Protein AF-0000000075628520 (afdb_homodimer)

Radius of gyration: 25.99 Å; Cα contacts (8 Å, |Δi|>4): 645; chains: 2; bounding box: 38×71×53 Å

Foldseek 3Di:
DVLQPQKDKDAWDPRALVVLQVLCVVQVHDSPPDPDDQWGMWMAHPVFQKIKTAHDAKDWDADVVVRKIKIFGRMWIFHGHRVDTPPIPRMDIDDDDDDFDFDDWDADVVHPQKIWTAGPVGDIDIDGPVVVDPPD/DVLQPQKDKDAWDVRALVVLQVLCVVQVHDSPPDPDDQWGMWMAHPVFQKIKTAHDAKDWDADVVVRKIKIFGRMWIFHGHRVDTPPIPRMDIDDDDDDFDFDDWDADVVHPQKIWTAGPVGDIDIDGPVVVDPPD

InterPro domains:
  IPR007493 Protein of unknown function DUF538 [PF04398] (21-133)
  IPR007493 Protein of unknown function DUF538 [PTHR31676] (19-135)
  IPR036758 At5g01610-like superfamily [G3DSA:2.30.240.10] (1-136)
  IPR036758 At5g01610-like superfamily [SSF141562] (5-133)

Structure (mmCIF, N/CA/C/O backbone):
data_AF-0000000075628520-model_v1
#
loop_
_entity.id
_entity.type
_entity.pdbx_description
1 polymer 'DUF538 domain-containing protein'
#
loop_
_atom_site.group_PDB
_atom_site.id
_atom_site.type_symbol
_atom_site.label_atom_id
_atom_site.label_alt_id
_atom_site.label_comp_id
_atom_site.label_asym_id
_atom_site.label_entity_id
_atom_site.label_seq_id
_atom_site.pdbx_PDB_ins_code
_atom_site.Cartn_x
_atom_site.Cartn_y
_atom_site.Cartn_z
_atom_site.occupancy
_atom_site.B_iso_or_equiv
_atom_site.auth_seq_id
_atom_site.auth_comp_id
_atom_site.auth_asym_id
_atom_site.auth_atom_id
_atom_site.pdbx_PDB_model_num
ATOM 1 N N . MET A 1 1 ? 18.719 -30.141 -8.414 1 63.47 1 MET A N 1
ATOM 2 C CA . MET A 1 1 ? 17.953 -30.172 -7.176 1 63.47 1 MET A CA 1
ATOM 3 C C . MET A 1 1 ? 17.031 -31.391 -7.137 1 63.47 1 MET A C 1
ATOM 5 O O . MET A 1 1 ? 16.625 -31.891 -8.18 1 63.47 1 MET A O 1
ATOM 9 N N . ALA A 1 2 ? 17.109 -32.281 -6.23 1 77.88 2 ALA A N 1
ATOM 10 C CA . ALA A 1 2 ? 16.422 -33.562 -6.016 1 77.88 2 ALA A CA 1
ATOM 11 C C . ALA A 1 2 ? 14.961 -33.469 -6.434 1 77.88 2 ALA A C 1
ATOM 13 O O . ALA A 1 2 ? 14.414 -34.438 -6.973 1 77.88 2 ALA A O 1
ATOM 14 N N . ASP A 1 3 ? 14.336 -32.219 -6.5 1 90.12 3 ASP A N 1
ATOM 15 C CA . ASP A 1 3 ? 12.906 -32.062 -6.758 1 90.12 3 ASP A CA 1
ATOM 16 C C . ASP A 1 3 ? 12.625 -32.062 -8.258 1 90.12 3 ASP A C 1
ATOM 18 O O . ASP A 1 3 ? 11.484 -32.25 -8.68 1 90.12 3 ASP A O 1
ATOM 22 N N . ARG A 1 4 ? 13.609 -32.094 -9.039 1 95.44 4 ARG A N 1
ATOM 23 C CA . ARG A 1 4 ? 13.398 -31.906 -10.477 1 95.44 4 ARG A CA 1
ATOM 24 C C . ARG A 1 4 ? 13.625 -33.219 -11.219 1 95.44 4 ARG A C 1
ATOM 26 O O . ARG A 1 4 ? 13.508 -33.281 -12.445 1 95.44 4 ARG A O 1
ATOM 33 N N . GLU A 1 5 ? 13.969 -34.25 -10.438 1 93.56 5 GLU A N 1
ATOM 34 C CA . GLU A 1 5 ? 14.203 -35.531 -11.07 1 93.56 5 GLU A CA 1
ATOM 35 C C . GLU A 1 5 ? 12.938 -36.062 -11.75 1 93.56 5 GLU A C 1
ATOM 37 O O . GLU A 1 5 ? 11.859 -36.031 -11.164 1 93.56 5 GLU A O 1
ATOM 42 N N . GLY A 1 6 ? 13.07 -36.5 -13.039 1 96.25 6 GLY A N 1
ATOM 43 C CA . GLY A 1 6 ? 11.938 -37.031 -13.781 1 96.25 6 GLY A CA 1
ATOM 44 C C . GLY A 1 6 ? 11.062 -35.969 -14.398 1 96.25 6 GLY A C 1
ATOM 45 O O . GLY A 1 6 ? 9.961 -36.25 -14.875 1 96.25 6 GLY A O 1
ATOM 46 N N . ALA A 1 7 ? 11.594 -34.812 -14.5 1 97.44 7 ALA A N 1
ATOM 47 C CA . ALA A 1 7 ? 10.805 -33.688 -14.953 1 97.44 7 ALA A CA 1
ATOM 48 C C . ALA A 1 7 ? 10.664 -33.688 -16.469 1 97.44 7 ALA A C 1
ATOM 50 O O . ALA A 1 7 ? 11.547 -34.156 -17.188 1 97.44 7 ALA A O 1
ATOM 51 N N . VAL A 1 8 ? 9.547 -33.219 -16.953 1 98 8 VAL A N 1
ATOM 52 C CA . VAL A 1 8 ? 9.383 -32.719 -18.328 1 98 8 VAL A CA 1
ATOM 53 C C . VAL A 1 8 ? 9.648 -31.234 -18.359 1 98 8 VAL A C 1
ATOM 55 O O . VAL A 1 8 ? 9.133 -30.484 -17.547 1 98 8 VAL A O 1
ATOM 58 N N . VAL A 1 9 ? 10.492 -30.812 -19.312 1 98.12 9 VAL A N 1
ATOM 59 C CA . VAL A 1 9 ? 10.859 -29.406 -19.391 1 98.12 9 VAL A CA 1
ATOM 60 C C . VAL A 1 9 ? 10.555 -28.859 -20.781 1 98.12 9 VAL A C 1
ATOM 62 O O . VAL A 1 9 ? 10.867 -29.516 -21.781 1 98.12 9 VAL A O 1
ATOM 65 N N . LYS A 1 10 ? 9.852 -27.75 -20.797 1 97.88 10 LYS A N 1
ATOM 66 C CA . LYS A 1 10 ? 9.625 -27 -22.031 1 97.88 10 LYS A CA 1
ATOM 67 C C . LYS A 1 10 ? 10.359 -25.656 -22 1 97.88 10 LYS A C 1
ATOM 69 O O . LYS A 1 10 ? 10.258 -24.906 -21.016 1 97.88 10 LYS A O 1
ATOM 74 N N . LYS A 1 11 ? 11.07 -25.422 -23.094 1 97.62 11 LYS A N 1
ATOM 75 C CA . LYS A 1 11 ? 11.883 -24.219 -23.156 1 97.62 11 LYS A CA 1
ATOM 76 C C . LYS A 1 11 ? 11.258 -23.172 -24.078 1 97.62 11 LYS A C 1
ATOM 78 O O . LYS A 1 11 ? 10.672 -23.531 -25.109 1 97.62 11 LYS A O 1
ATOM 83 N N . GLY A 1 12 ? 11.484 -21.938 -23.719 1 96.69 12 GLY A N 1
ATOM 84 C CA . GLY A 1 12 ? 10.969 -20.844 -24.516 1 96.69 12 GLY A CA 1
ATOM 85 C C . GLY A 1 12 ? 9.57 -20.406 -24.125 1 96.69 12 GLY A C 1
ATOM 86 O O . GLY A 1 12 ? 8.82 -21.203 -23.547 1 96.69 12 GLY A O 1
ATOM 87 N N . HIS A 1 13 ? 9.219 -19.219 -24.484 1 95.62 13 HIS A N 1
ATOM 88 C CA . HIS A 1 13 ? 7.98 -18.594 -24.031 1 95.62 13 HIS A CA 1
ATOM 89 C C . HIS A 1 13 ? 6.766 -19.359 -24.562 1 95.62 13 HIS A C 1
ATOM 91 O O . HIS A 1 13 ? 5.871 -19.703 -23.781 1 95.62 13 HIS A O 1
ATOM 97 N N . GLU A 1 14 ? 6.777 -19.656 -25.828 1 95.25 14 GLU A N 1
ATOM 98 C CA . GLU A 1 14 ? 5.602 -20.281 -26.438 1 95.25 14 GLU A CA 1
ATOM 99 C C . GLU A 1 14 ? 5.352 -21.672 -25.859 1 95.25 14 GLU A C 1
ATOM 101 O O . GLU A 1 14 ? 4.254 -21.953 -25.375 1 95.25 14 GLU A O 1
ATOM 106 N N . GLU A 1 15 ? 6.355 -22.516 -25.859 1 96.31 15 GLU A N 1
ATOM 107 C CA . GLU A 1 15 ? 6.207 -23.891 -25.391 1 96.31 15 GLU A CA 1
ATOM 108 C C . GLU A 1 15 ? 6.012 -23.938 -23.875 1 96.31 15 GLU A C 1
ATOM 110 O O . GLU A 1 15 ? 5.258 -24.766 -23.359 1 96.31 15 GLU A O 1
ATOM 115 N N . GLY A 1 16 ? 6.684 -23.047 -23.172 1 95.56 16 GLY A N 1
ATOM 116 C CA . GLY A 1 16 ? 6.512 -22.953 -21.734 1 95.56 16 GLY A CA 1
ATOM 117 C C . GLY A 1 16 ? 5.105 -22.562 -21.328 1 95.56 16 GLY A C 1
ATOM 118 O O . GLY A 1 16 ? 4.512 -23.172 -20.438 1 95.56 16 GLY A O 1
ATOM 119 N N . LEU A 1 17 ? 4.656 -21.562 -21.969 1 93.56 17 LEU A N 1
ATOM 120 C CA . LEU A 1 17 ? 3.312 -21.094 -21.656 1 93.56 17 LEU A CA 1
ATOM 121 C C . LEU A 1 17 ? 2.275 -22.172 -21.953 1 93.56 17 LEU A C 1
ATOM 123 O O . LEU A 1 17 ? 1.35 -22.375 -21.156 1 93.56 17 LEU A O 1
ATOM 127 N N . LYS A 1 18 ? 2.396 -22.844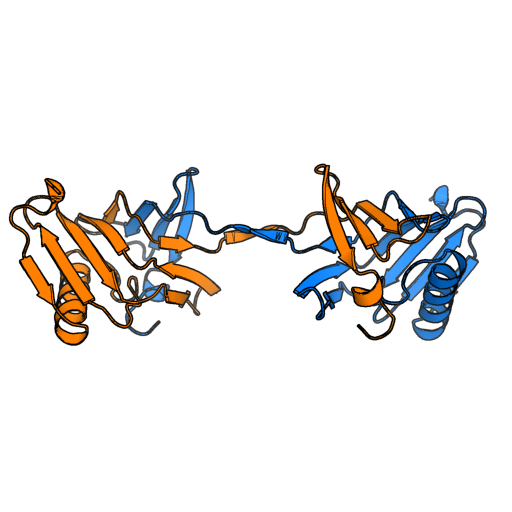 -23.062 1 94.75 18 LYS A N 1
ATOM 128 C CA . LYS A 1 18 ? 1.483 -23.922 -23.406 1 94.75 18 LYS A CA 1
ATOM 129 C C . LYS A 1 18 ? 1.465 -25 -22.328 1 94.75 18 LYS A C 1
ATOM 131 O O . LYS A 1 18 ? 0.397 -25.469 -21.938 1 94.75 18 LYS A O 1
ATOM 136 N N . MET A 1 19 ? 2.598 -25.344 -21.844 1 96.31 19 MET A N 1
ATOM 137 C CA . MET A 1 19 ? 2.67 -26.359 -20.812 1 96.31 19 MET A CA 1
ATOM 138 C C . MET A 1 19 ? 2.025 -25.859 -19.516 1 96.31 19 MET A C 1
ATOM 140 O O . MET A 1 19 ? 1.248 -26.594 -18.891 1 96.31 19 MET A O 1
ATOM 144 N N . ALA A 1 20 ? 2.359 -24.641 -19.141 1 95.06 20 ALA A N 1
ATOM 145 C CA . ALA A 1 20 ? 1.816 -24.094 -17.906 1 95.06 20 ALA A CA 1
ATOM 146 C C . ALA A 1 20 ? 0.291 -24.047 -17.938 1 95.06 20 ALA A C 1
ATOM 148 O O . ALA A 1 20 ? -0.371 -24.469 -16.984 1 95.06 20 ALA A O 1
ATOM 149 N N . VAL A 1 21 ? -0.238 -23.609 -18.984 1 94.19 21 VAL A N 1
ATOM 150 C CA . VAL A 1 21 ? -1.685 -23.5 -19.141 1 94.19 21 VAL A CA 1
ATOM 151 C C . VAL A 1 21 ? -2.322 -24.891 -19.094 1 94.19 21 VAL A C 1
ATOM 153 O O . VAL A 1 21 ? -3.359 -25.078 -18.469 1 94.19 21 VAL A O 1
ATOM 156 N N . SER A 1 22 ? -1.695 -25.812 -19.797 1 95.88 22 SER A N 1
ATOM 157 C CA . SER A 1 22 ? -2.199 -27.172 -19.828 1 95.88 22 SER A CA 1
ATOM 158 C C . SER A 1 22 ? -2.244 -27.781 -18.422 1 95.88 22 SER A C 1
ATOM 160 O O . SER A 1 22 ? -3.186 -28.484 -18.078 1 95.88 22 SER A O 1
ATOM 162 N N . LEU A 1 23 ? -1.26 -27.484 -17.641 1 96.75 23 LEU A N 1
ATOM 163 C CA . LEU A 1 23 ? -1.207 -27.984 -16.281 1 96.75 23 LEU A CA 1
ATOM 164 C C . LEU A 1 23 ? -2.328 -27.375 -15.438 1 96.75 23 LEU A C 1
ATOM 166 O O . LEU A 1 23 ? -3 -28.094 -14.688 1 96.75 23 LEU A O 1
ATOM 170 N N . LEU A 1 24 ? -2.51 -26.094 -15.578 1 96.94 24 LEU A N 1
ATOM 171 C CA . LEU A 1 24 ? -3.592 -25.438 -14.844 1 96.94 24 LEU A CA 1
ATOM 172 C C . LEU A 1 24 ? -4.938 -26.062 -15.195 1 96.94 24 LEU A C 1
ATOM 174 O O . LEU A 1 24 ? -5.746 -26.359 -14.312 1 96.94 24 LEU A O 1
ATOM 178 N N . GLU A 1 25 ? -5.121 -26.297 -16.453 1 96.56 25 GLU A N 1
ATOM 179 C CA . GLU A 1 25 ? -6.355 -26.922 -16.906 1 96.56 25 GLU A CA 1
ATOM 180 C C . GLU A 1 25 ? -6.504 -28.328 -16.344 1 96.56 25 GLU A C 1
ATOM 182 O O . GLU A 1 25 ? -7.562 -28.672 -15.812 1 96.56 25 GLU A O 1
ATOM 187 N N . GLU A 1 26 ? -5.492 -29.062 -16.453 1 97.69 26 GLU A N 1
ATOM 188 C CA . GLU A 1 26 ? -5.508 -30.438 -16 1 97.69 26 GLU A CA 1
ATOM 189 C C . GLU A 1 26 ? -5.848 -30.531 -14.516 1 97.69 26 GLU A C 1
ATOM 191 O O . GLU A 1 26 ? -6.578 -31.438 -14.094 1 97.69 26 GLU A O 1
ATOM 196 N N . PHE A 1 27 ? -5.438 -29.609 -13.773 1 97.94 27 PHE A N 1
ATOM 197 C CA . PHE A 1 27 ? -5.574 -29.719 -12.328 1 97.94 27 PHE A CA 1
ATOM 198 C C . PHE A 1 27 ? -6.707 -28.828 -11.82 1 97.94 27 PHE A C 1
ATOM 200 O O . PHE A 1 27 ? -6.871 -28.641 -10.617 1 97.94 27 PHE A O 1
ATOM 207 N N . GLY A 1 28 ? -7.453 -28.297 -12.734 1 97.31 28 GLY A N 1
ATOM 208 C CA . GLY A 1 28 ? -8.672 -27.578 -12.383 1 97.31 28 GLY A CA 1
ATOM 209 C C . GLY A 1 28 ? -8.414 -26.219 -11.773 1 97.31 28 GLY A C 1
ATOM 210 O O . GLY A 1 28 ? -9.141 -25.781 -10.875 1 97.31 28 GLY A O 1
ATOM 211 N N . LEU A 1 29 ? -7.367 -25.531 -12.156 1 97.56 29 LEU A N 1
ATOM 212 C CA . LEU A 1 29 ? -7.016 -24.203 -11.695 1 97.56 29 LEU A CA 1
ATOM 213 C C . LEU A 1 29 ? -7.309 -23.156 -12.766 1 97.56 29 LEU A C 1
ATOM 215 O O . LEU A 1 29 ? -7.277 -23.453 -13.961 1 97.56 29 LEU A O 1
ATOM 219 N N . PRO A 1 30 ? -7.617 -21.938 -12.344 1 96.75 30 PRO A N 1
ATOM 220 C CA . PRO A 1 30 ? -7.891 -20.906 -13.352 1 96.75 30 PRO A CA 1
ATOM 221 C C . PRO A 1 30 ? -6.688 -20.625 -14.242 1 96.75 30 PRO A C 1
ATOM 223 O O . PRO A 1 30 ? -5.551 -20.578 -13.758 1 96.75 30 PRO A O 1
ATOM 226 N N . LEU A 1 31 ? -6.922 -20.312 -15.422 1 94.38 31 LEU A N 1
ATOM 227 C CA . LEU A 1 31 ? -5.871 -20.219 -16.422 1 94.38 31 LEU A CA 1
ATOM 228 C C . LEU A 1 31 ? -5.137 -18.891 -16.328 1 94.38 31 LEU A C 1
ATOM 230 O O . LEU A 1 31 ? -4.047 -18.734 -16.891 1 94.38 31 LEU A O 1
ATOM 234 N N . GLY A 1 32 ? -5.684 -17.938 -15.633 1 93.38 32 GLY A N 1
ATOM 235 C CA . GLY A 1 32 ? -5.082 -16.609 -15.523 1 93.38 32 GLY A CA 1
ATOM 236 C C . GLY A 1 32 ? -4.152 -16.484 -14.336 1 93.38 32 GLY A C 1
ATOM 237 O O . GLY A 1 32 ? -3.549 -15.43 -14.125 1 93.38 32 GLY A O 1
ATOM 238 N N . LEU A 1 33 ? -3.975 -17.5 -13.531 1 93.5 33 LEU A N 1
ATOM 239 C CA . LEU A 1 33 ? -3.215 -17.453 -12.289 1 93.5 33 LEU A CA 1
ATOM 240 C C . LEU A 1 33 ? -1.752 -17.109 -12.562 1 93.5 33 LEU A C 1
ATOM 242 O O . LEU A 1 33 ? -1.064 -16.562 -11.695 1 93.5 33 LEU A O 1
ATOM 246 N N . LEU A 1 34 ? -1.229 -17.438 -13.695 1 81.75 34 LEU A N 1
ATOM 247 C CA . LEU A 1 34 ? 0.188 -17.25 -14 1 81.75 34 LEU A CA 1
ATOM 248 C C . LEU A 1 34 ? 0.38 -16.359 -15.219 1 81.75 34 LEU A C 1
ATOM 250 O O . LEU A 1 34 ? 0.537 -16.844 -16.328 1 81.75 34 LEU A O 1
ATOM 254 N N . PRO A 1 35 ? 0.248 -14.977 -14.883 1 71 35 PRO A N 1
ATOM 255 C CA . PRO A 1 35 ? 0.559 -14.086 -16 1 71 35 PRO A CA 1
ATOM 256 C C . PRO A 1 35 ? 2.033 -14.125 -16.391 1 71 35 PRO A C 1
ATOM 258 O O . PRO A 1 35 ? 2.838 -13.344 -15.867 1 71 35 PRO A O 1
ATOM 261 N N . LEU A 1 36 ? 2.479 -14.977 -17.25 1 74.75 36 LEU A N 1
ATOM 262 C CA . LEU A 1 36 ? 3.877 -15.266 -17.547 1 74.75 36 LEU A CA 1
ATOM 263 C C . LEU A 1 36 ? 4.359 -14.445 -18.734 1 74.75 36 LEU A C 1
ATOM 265 O O . LEU A 1 36 ? 3.582 -14.156 -19.656 1 74.75 36 LEU A O 1
ATOM 269 N N . ALA A 1 37 ? 5.367 -13.797 -18.547 1 84.25 37 ALA A N 1
ATOM 270 C CA . ALA A 1 37 ? 6.008 -13.094 -19.656 1 84.25 37 ALA A CA 1
ATOM 271 C C . ALA A 1 37 ? 7.465 -13.516 -19.797 1 84.25 37 ALA A C 1
ATOM 273 O O . ALA A 1 37 ? 8.164 -13.727 -18.812 1 84.25 37 ALA A O 1
ATOM 274 N N . ASP A 1 38 ? 7.84 -13.609 -21.062 1 93.06 38 ASP A N 1
ATOM 275 C CA . ASP A 1 38 ? 9.234 -13.883 -21.391 1 93.06 38 ASP A CA 1
ATOM 276 C C . ASP A 1 38 ? 9.75 -15.102 -20.625 1 93.06 38 ASP A C 1
ATOM 278 O O . ASP A 1 38 ? 10.789 -15.039 -19.969 1 93.06 38 ASP A O 1
ATOM 282 N N . VAL A 1 39 ? 9.102 -16.172 -20.766 1 95.25 39 VAL A N 1
ATOM 283 C CA . VAL A 1 39 ? 9.406 -17.422 -20.078 1 95.25 39 VAL A CA 1
ATOM 284 C C . VAL A 1 39 ? 10.648 -18.062 -20.688 1 95.25 39 VAL A C 1
ATOM 286 O O . VAL A 1 39 ? 10.766 -18.156 -21.922 1 95.25 39 VAL A O 1
ATOM 289 N N . ILE A 1 40 ? 11.523 -18.469 -19.844 1 97.38 40 ILE A N 1
ATOM 290 C CA . ILE A 1 40 ? 12.727 -19.203 -20.266 1 97.38 40 ILE A CA 1
ATOM 291 C C . ILE A 1 40 ? 12.43 -20.688 -20.312 1 97.38 40 ILE A C 1
ATOM 293 O O . ILE A 1 40 ? 12.773 -21.359 -21.281 1 97.38 40 ILE A O 1
ATOM 297 N N . GLU A 1 41 ? 11.773 -21.125 -19.281 1 97.38 41 GLU A N 1
ATOM 298 C CA . GLU A 1 41 ? 11.406 -22.531 -19.266 1 97.38 41 GLU A CA 1
ATOM 299 C C . GLU A 1 41 ? 10.328 -22.812 -18.219 1 97.38 41 GLU A C 1
ATOM 301 O O . GLU A 1 41 ? 10.156 -22.031 -17.281 1 97.38 41 GLU A O 1
ATOM 306 N N . VAL A 1 42 ? 9.633 -23.891 -18.406 1 97.44 42 VAL A N 1
ATOM 307 C CA . VAL A 1 42 ? 8.695 -24.469 -17.453 1 97.44 42 VAL A CA 1
ATOM 308 C C . VAL A 1 42 ? 9.016 -25.953 -17.25 1 97.44 42 VAL A C 1
ATOM 310 O O . VAL A 1 42 ? 9.266 -26.672 -18.219 1 97.44 42 VAL A O 1
ATOM 313 N N . GLY A 1 43 ? 9.062 -26.375 -16.016 1 98.25 43 GLY A N 1
ATOM 314 C CA . GLY A 1 43 ? 9.289 -27.781 -15.695 1 98.25 43 GLY A CA 1
ATOM 315 C C . GLY A 1 43 ? 8.219 -28.359 -14.789 1 98.25 43 GLY A C 1
ATOM 316 O O . GLY A 1 43 ? 7.562 -27.625 -14.047 1 98.25 43 GLY A O 1
ATOM 317 N N . PHE A 1 44 ? 8.062 -29.672 -14.906 1 98.31 44 PHE A N 1
ATOM 318 C CA . PHE A 1 44 ? 7.027 -30.359 -14.141 1 98.31 44 PHE A CA 1
ATOM 319 C C . PHE A 1 44 ? 7.438 -31.797 -13.844 1 98.31 44 PHE A C 1
ATOM 321 O O . PHE A 1 44 ? 7.922 -32.5 -14.734 1 98.31 44 PHE A O 1
ATOM 328 N N . VAL A 1 45 ? 7.281 -32.125 -12.641 1 98.5 45 VAL A N 1
ATOM 329 C CA . VAL A 1 45 ? 7.488 -33.5 -12.211 1 98.5 45 VAL A CA 1
ATOM 330 C C . VAL A 1 45 ? 6.145 -34.125 -11.867 1 98.5 45 VAL A C 1
ATOM 332 O O . VAL A 1 45 ? 5.582 -33.875 -10.797 1 98.5 45 VAL A O 1
ATOM 335 N N . ARG A 1 46 ? 5.707 -34.969 -12.75 1 97.06 46 ARG A N 1
ATOM 336 C CA . ARG A 1 46 ? 4.371 -35.562 -12.609 1 97.06 46 ARG A CA 1
ATOM 337 C C . ARG A 1 46 ? 4.25 -36.344 -11.312 1 97.06 46 ARG A C 1
ATOM 339 O O . ARG A 1 46 ? 3.215 -36.312 -10.648 1 97.06 46 ARG A O 1
ATOM 346 N N . ALA A 1 47 ? 5.297 -37.031 -10.945 1 96.75 47 ALA A N 1
ATOM 347 C CA . ALA A 1 47 ? 5.277 -37.906 -9.797 1 96.75 47 ALA A CA 1
ATOM 348 C C . ALA A 1 47 ? 5.004 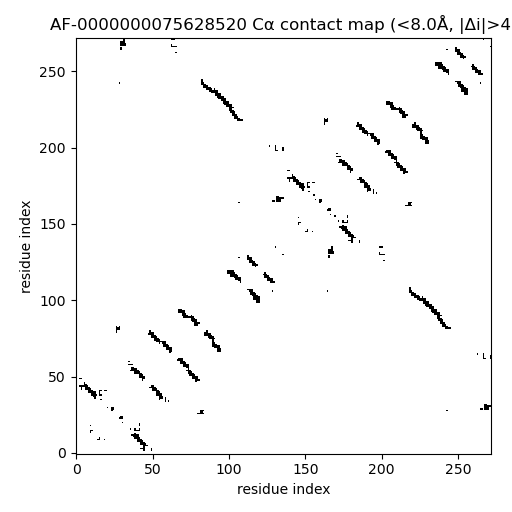-37.156 -8.508 1 96.75 47 ALA A C 1
ATOM 350 O O . ALA A 1 47 ? 4.332 -37.656 -7.605 1 96.75 47 ALA A O 1
ATOM 351 N N . THR A 1 48 ? 5.473 -35.938 -8.383 1 97.31 48 THR A N 1
ATOM 352 C CA . THR A 1 48 ? 5.379 -35.188 -7.129 1 97.31 48 THR A CA 1
ATOM 353 C C . THR A 1 48 ? 4.445 -34 -7.277 1 97.31 48 THR A C 1
ATOM 355 O O . THR A 1 48 ? 3.986 -33.438 -6.281 1 97.31 48 THR A O 1
ATOM 358 N N . GLY A 1 49 ? 4.207 -33.656 -8.516 1 97.94 49 GLY A N 1
ATOM 359 C CA . GLY A 1 49 ? 3.447 -32.438 -8.766 1 97.94 49 GLY A CA 1
ATOM 360 C C . GLY A 1 49 ? 4.305 -31.172 -8.734 1 97.94 49 GLY A C 1
ATOM 361 O O . GLY A 1 49 ? 3.793 -30.062 -8.875 1 97.94 49 GLY A O 1
ATOM 362 N N . TYR A 1 50 ? 5.668 -31.344 -8.547 1 98.38 50 TYR A N 1
ATOM 363 C CA . TYR A 1 50 ? 6.566 -30.188 -8.484 1 98.38 50 TYR A CA 1
ATOM 364 C C . TYR A 1 50 ? 6.625 -29.469 -9.82 1 98.38 50 TYR A C 1
ATOM 366 O O . TYR A 1 50 ? 6.762 -30.109 -10.867 1 98.38 50 TYR A O 1
ATOM 374 N N . MET A 1 51 ? 6.438 -28.203 -9.773 1 97.88 51 MET A N 1
ATOM 375 C CA . MET A 1 51 ? 6.484 -27.359 -10.969 1 97.88 51 MET A CA 1
ATOM 376 C C . MET A 1 51 ? 7.371 -26.141 -10.742 1 97.88 51 MET A C 1
ATOM 378 O O . MET A 1 51 ? 7.449 -25.625 -9.625 1 97.88 51 MET A O 1
ATOM 382 N N . TRP A 1 52 ? 8.07 -25.688 -11.781 1 97.44 52 TRP A N 1
ATOM 383 C CA . TRP A 1 52 ? 8.766 -24.406 -11.703 1 97.44 52 TRP A CA 1
ATOM 384 C C . TRP A 1 52 ? 8.633 -23.625 -13.016 1 97.44 52 TRP A C 1
ATOM 386 O O . TRP A 1 52 ? 8.383 -24.219 -14.07 1 97.44 52 TRP A O 1
ATOM 396 N N . ILE A 1 53 ? 8.68 -22.344 -12.938 1 97.19 53 ILE A N 1
ATOM 397 C CA . ILE A 1 53 ? 8.703 -21.406 -14.055 1 97.19 53 ILE A CA 1
ATOM 398 C C . ILE A 1 53 ? 9.891 -20.469 -13.906 1 97.19 53 ILE A C 1
ATOM 400 O O . ILE A 1 53 ? 10.086 -19.859 -12.852 1 97.19 53 ILE A O 1
ATOM 404 N N . ASN A 1 54 ? 10.727 -20.422 -14.906 1 97.19 54 ASN A N 1
ATOM 405 C CA . ASN A 1 54 ? 11.789 -19.438 -14.992 1 97.19 54 ASN A CA 1
ATOM 406 C C . ASN A 1 54 ? 11.477 -18.375 -16.047 1 97.19 54 ASN A C 1
ATOM 408 O O . ASN A 1 54 ? 11.117 -18.703 -17.172 1 97.19 54 ASN A O 1
ATOM 412 N N . GLN A 1 55 ? 11.539 -17.125 -15.672 1 96.88 55 GLN A N 1
ATOM 413 C CA . GLN A 1 55 ? 11.305 -16.031 -16.594 1 96.88 55 GLN A CA 1
ATOM 414 C C . GLN A 1 55 ? 12.414 -14.984 -16.5 1 96.88 55 GLN A C 1
ATOM 416 O O . GLN A 1 55 ? 13.18 -14.969 -15.531 1 96.88 55 GLN A O 1
ATOM 421 N N . ARG A 1 56 ? 12.516 -14.219 -17.484 1 95.69 56 ARG A N 1
ATOM 422 C CA . ARG A 1 56 ? 13.664 -13.328 -17.625 1 95.69 56 ARG A CA 1
ATOM 423 C C . ARG A 1 56 ? 13.609 -12.203 -16.594 1 95.69 56 ARG A C 1
ATOM 425 O O . ARG A 1 56 ? 14.648 -11.75 -16.109 1 95.69 56 ARG A O 1
ATOM 432 N N . LYS A 1 57 ? 12.43 -11.742 -16.281 1 94.62 57 LYS A N 1
ATOM 433 C CA . LYS A 1 57 ? 12.273 -10.633 -15.352 1 94.62 57 LYS A CA 1
ATOM 434 C C . LYS A 1 57 ? 11.062 -10.852 -14.438 1 94.62 57 LYS A C 1
ATOM 436 O O . LYS A 1 57 ? 10.172 -11.633 -14.758 1 94.62 57 LYS A O 1
ATOM 441 N N . LYS A 1 58 ? 11.211 -10.18 -13.32 1 94.44 58 LYS A N 1
ATOM 442 C CA . LYS A 1 58 ? 10.039 -10.117 -12.461 1 94.44 58 LYS A CA 1
ATOM 443 C C . LYS A 1 58 ? 8.859 -9.469 -13.18 1 94.44 58 LYS A C 1
ATOM 445 O O . LYS A 1 58 ? 9.047 -8.508 -13.938 1 94.44 58 LYS A O 1
ATOM 450 N N . VAL A 1 59 ? 7.648 -10.031 -12.906 1 93.75 59 VAL A N 1
ATOM 451 C CA . VAL A 1 59 ? 6.438 -9.531 -13.547 1 93.75 59 VAL A CA 1
ATOM 452 C C . VAL A 1 59 ? 5.434 -9.086 -12.484 1 93.75 59 VAL A C 1
ATOM 454 O O . VAL A 1 59 ? 5.227 -9.781 -11.492 1 93.75 59 VAL A O 1
ATOM 457 N N . GLU A 1 60 ? 4.93 -7.926 -12.609 1 92.12 60 GLU A N 1
ATOM 458 C CA . GLU A 1 60 ? 3.789 -7.496 -11.805 1 92.12 60 GLU A CA 1
ATOM 459 C C . GLU A 1 60 ? 2.498 -7.531 -12.617 1 92.12 60 GLU A C 1
ATOM 461 O O . GLU A 1 60 ? 2.508 -7.266 -13.82 1 92.12 60 GLU A O 1
ATOM 466 N N . HIS A 1 61 ? 1.472 -7.941 -11.984 1 93.31 61 HIS A N 1
ATOM 467 C CA . HIS A 1 61 ? 0.17 -8.055 -12.633 1 93.31 61 HIS A CA 1
ATOM 468 C C . HIS A 1 61 ? -0.945 -7.559 -11.719 1 93.31 61 HIS A C 1
ATOM 470 O O . HIS A 1 61 ? -0.882 -7.738 -10.5 1 93.31 61 HIS A O 1
ATOM 476 N N . GLN A 1 62 ? -1.935 -6.918 -12.359 1 91.94 62 GLN A N 1
ATOM 477 C CA . GLN A 1 62 ? -3.133 -6.5 -11.641 1 91.94 62 GLN A CA 1
ATOM 478 C C . GLN A 1 62 ? -4.359 -7.273 -12.117 1 91.94 62 GLN A C 1
ATOM 480 O O . GLN A 1 62 ? -4.699 -7.238 -13.297 1 91.94 62 GLN A O 1
ATOM 485 N N . PHE A 1 63 ? -4.965 -7.98 -11.188 1 93.44 63 PHE A N 1
ATOM 486 C CA . PHE A 1 63 ? -6.277 -8.555 -11.469 1 93.44 63 PHE A CA 1
ATOM 487 C C . PHE A 1 63 ? -7.371 -7.504 -11.328 1 93.44 63 PHE A C 1
ATOM 489 O O . PHE A 1 63 ? -7.734 -7.129 -10.211 1 93.44 63 PHE A O 1
ATOM 496 N N . LYS A 1 64 ? -7.859 -7.113 -12.422 1 89.69 64 LYS A N 1
ATOM 497 C CA . LYS A 1 64 ? -8.68 -5.906 -12.492 1 89.69 64 LYS A CA 1
ATOM 498 C C . LYS A 1 64 ? -10.008 -6.102 -11.766 1 89.69 64 LYS A C 1
ATOM 500 O O . LYS A 1 64 ? -10.484 -5.191 -11.086 1 89.69 64 LYS A O 1
ATOM 505 N N . LEU A 1 65 ? -10.5 -7.305 -11.945 1 90.06 65 LEU A N 1
ATOM 506 C CA . LEU A 1 65 ? -11.828 -7.531 -11.391 1 90.06 65 LEU A CA 1
ATOM 507 C C . LEU A 1 65 ? -11.812 -7.379 -9.867 1 90.06 65 LEU A C 1
ATOM 509 O O . LEU A 1 65 ? -12.805 -6.949 -9.273 1 90.06 65 LEU A O 1
ATOM 513 N N . VAL A 1 66 ? -10.719 -7.715 -9.258 1 92.44 66 VAL A N 1
ATOM 514 C CA . VAL A 1 66 ? -10.664 -7.688 -7.797 1 92.44 66 VAL A CA 1
ATOM 515 C C . VAL A 1 66 ? -9.648 -6.645 -7.336 1 92.44 66 VAL A C 1
ATOM 517 O O . VAL A 1 66 ? -9.398 -6.504 -6.137 1 92.44 66 VAL A O 1
ATOM 520 N N . SER A 1 67 ? -9.055 -5.906 -8.18 1 88.19 67 SER A N 1
ATOM 521 C CA . SER A 1 67 ? -8.078 -4.859 -7.895 1 88.19 67 SER A CA 1
ATOM 522 C C . SER A 1 67 ? -6.945 -5.383 -7.023 1 88.19 67 SER A C 1
ATOM 524 O O . SER A 1 67 ? -6.57 -4.75 -6.035 1 88.19 67 SER A O 1
ATOM 526 N N . LYS A 1 68 ? -6.43 -6.516 -7.348 1 89.25 68 LYS A N 1
ATOM 527 C CA . LYS A 1 68 ? -5.316 -7.102 -6.609 1 89.25 68 LYS A CA 1
ATOM 528 C C . LYS A 1 68 ? -4.039 -7.102 -7.445 1 89.25 68 LYS A C 1
ATOM 530 O O . LYS A 1 68 ? -4.047 -7.527 -8.602 1 89.25 68 LYS A O 1
ATOM 535 N N . GLN A 1 69 ? -3.021 -6.551 -6.84 1 91.44 69 GLN A N 1
ATOM 536 C CA . GLN A 1 69 ? -1.711 -6.562 -7.48 1 91.44 69 GLN A CA 1
ATOM 537 C C . GLN A 1 69 ? -0.87 -7.738 -6.992 1 91.44 69 GLN A C 1
ATOM 539 O O . GLN A 1 69 ? -0.817 -8.016 -5.793 1 91.44 69 GLN A O 1
ATOM 544 N N . VAL A 1 70 ? -0.284 -8.406 -7.965 1 92.88 70 VAL A N 1
ATOM 545 C CA . VAL A 1 70 ? 0.545 -9.562 -7.66 1 92.88 70 VAL A CA 1
ATOM 546 C C . VAL A 1 70 ? 1.889 -9.445 -8.375 1 92.88 70 VAL A C 1
ATOM 548 O O . VAL A 1 70 ? 1.972 -8.867 -9.461 1 92.88 70 VAL A O 1
ATOM 551 N N . SER A 1 71 ? 2.908 -9.945 -7.703 1 93.94 71 SER A N 1
ATOM 552 C CA . SER A 1 71 ? 4.215 -10.016 -8.344 1 93.94 71 SER A CA 1
ATOM 553 C C . SER A 1 71 ? 4.699 -11.461 -8.453 1 93.94 71 SER A C 1
ATOM 555 O O . SER A 1 71 ? 4.473 -12.266 -7.551 1 93.94 71 SER A O 1
ATOM 557 N N . TYR A 1 72 ? 5.328 -11.734 -9.555 1 96.06 72 TYR A N 1
ATOM 558 C CA . TYR A 1 72 ? 5.961 -13.016 -9.828 1 96.06 72 TYR A CA 1
ATOM 559 C C . TYR A 1 72 ? 7.469 -12.859 -9.992 1 96.06 72 TYR A C 1
ATOM 561 O O . TYR A 1 72 ? 7.934 -12.078 -10.82 1 96.06 72 TYR A O 1
ATOM 569 N N . ASP A 1 73 ? 8.211 -13.617 -9.281 1 96.56 73 ASP A N 1
ATOM 570 C CA . ASP A 1 73 ? 9.664 -13.562 -9.32 1 96.56 73 ASP A CA 1
ATOM 571 C C . ASP A 1 73 ? 10.211 -14.242 -10.57 1 96.56 73 ASP A C 1
ATOM 573 O O . ASP A 1 73 ? 9.453 -14.852 -11.336 1 96.56 73 ASP A O 1
ATOM 577 N N . VAL A 1 74 ? 11.484 -14.133 -10.836 1 96.69 74 VAL A N 1
ATOM 578 C CA . VAL A 1 74 ? 12.148 -14.758 -11.969 1 96.69 74 VAL A CA 1
ATOM 579 C C . VAL A 1 74 ? 12.023 -16.281 -11.875 1 96.69 74 VAL A C 1
ATOM 581 O O . VAL A 1 74 ? 12.039 -16.969 -12.898 1 96.69 74 VAL A O 1
ATOM 584 N N . GLU A 1 75 ? 11.953 -16.766 -10.68 1 97 75 GLU A N 1
ATOM 585 C CA . GLU A 1 75 ? 11.648 -18.172 -10.484 1 97 75 GLU A CA 1
ATOM 586 C C . GLU A 1 75 ? 10.398 -18.359 -9.617 1 97 75 GLU A C 1
ATOM 588 O O . GLU A 1 75 ? 10.305 -17.766 -8.539 1 97 75 GLU A O 1
ATOM 593 N N . VAL A 1 76 ? 9.477 -19.109 -10.109 1 97.06 76 VAL A N 1
ATOM 594 C CA . VAL A 1 76 ? 8.273 -19.5 -9.383 1 97.06 76 VAL A CA 1
ATOM 595 C C . VAL A 1 76 ? 8.234 -21.016 -9.25 1 97.06 76 VAL A C 1
ATOM 597 O O . VAL A 1 76 ? 8.422 -21.75 -10.227 1 97.06 76 VAL A O 1
ATOM 600 N N . THR A 1 77 ? 8.031 -21.531 -8.055 1 97.62 77 THR A N 1
ATOM 601 C CA . THR A 1 77 ? 7.945 -22.969 -7.844 1 97.62 77 THR A CA 1
ATOM 602 C C . THR A 1 77 ? 6.719 -23.312 -7.008 1 97.62 77 THR A C 1
ATOM 604 O O . THR A 1 77 ? 6.152 -22.453 -6.332 1 97.62 77 THR A O 1
ATOM 607 N N . GLY A 1 78 ? 6.324 -24.5 -7.07 1 97.56 78 GLY A N 1
ATOM 608 C CA . GLY A 1 78 ? 5.234 -25.016 -6.258 1 97.56 78 GLY A CA 1
ATOM 609 C C . GLY A 1 78 ? 4.906 -26.469 -6.566 1 97.56 78 GLY A C 1
ATOM 610 O O . GLY A 1 78 ? 5.539 -27.078 -7.426 1 97.56 78 GLY A O 1
ATOM 611 N N . TYR A 1 79 ? 4.016 -27.016 -5.758 1 98.44 79 TYR A N 1
ATOM 612 C CA . TYR A 1 79 ? 3.473 -28.359 -5.984 1 98.44 79 TYR A CA 1
ATOM 613 C C . TYR A 1 79 ? 2.01 -28.281 -6.406 1 98.44 79 TYR A C 1
ATOM 615 O O . TYR A 1 79 ? 1.163 -27.797 -5.648 1 98.44 79 TYR A O 1
ATOM 623 N N . VAL A 1 80 ? 1.758 -28.766 -7.605 1 97.75 80 VAL A N 1
ATOM 624 C CA . VAL A 1 80 ? 0.406 -28.688 -8.148 1 97.75 80 VAL A CA 1
ATOM 625 C C . VAL A 1 80 ? -0.338 -29.984 -7.875 1 97.75 80 VAL A C 1
ATOM 627 O O . VAL A 1 80 ? 0.203 -31.078 -8.086 1 97.75 80 VAL A O 1
ATOM 630 N N . GLN A 1 81 ? -1.474 -29.859 -7.34 1 97.56 81 GLN A N 1
ATOM 631 C CA . GLN A 1 81 ? -2.443 -30.938 -7.129 1 97.56 81 GLN A CA 1
ATOM 632 C C . GLN A 1 81 ? -3.826 -30.531 -7.629 1 97.56 81 GLN A C 1
ATOM 634 O O . GLN A 1 81 ? -4.023 -29.406 -8.086 1 97.56 81 GLN A O 1
ATOM 639 N N . ALA A 1 82 ? -4.691 -31.5 -7.605 1 97.94 82 ALA A N 1
ATOM 640 C CA . ALA A 1 82 ? -6.055 -31.203 -8.031 1 97.94 82 ALA A CA 1
ATOM 641 C C . ALA A 1 82 ? -6.629 -30.031 -7.246 1 97.94 82 ALA A C 1
ATOM 643 O O . ALA A 1 82 ? -6.754 -30.094 -6.023 1 97.94 82 ALA A O 1
ATOM 644 N N . LYS A 1 83 ? -6.891 -28.969 -7.922 1 98.25 83 LYS A N 1
ATOM 645 C CA . LYS A 1 83 ? -7.566 -27.781 -7.41 1 98.25 83 LYS A CA 1
ATOM 646 C C . LYS A 1 83 ? -6.695 -27.047 -6.395 1 98.25 83 LYS A C 1
ATOM 648 O O . LYS A 1 83 ? -7.207 -26.328 -5.535 1 98.25 83 LYS A O 1
ATOM 653 N N . ARG A 1 84 ? -5.344 -27.219 -6.508 1 98.12 84 ARG A N 1
ATOM 654 C CA . ARG A 1 84 ? -4.523 -26.625 -5.449 1 98.12 84 ARG A CA 1
ATOM 655 C C . ARG A 1 84 ? -3.072 -26.484 -5.898 1 98.12 84 ARG A C 1
ATOM 657 O O . ARG A 1 84 ? -2.559 -27.344 -6.633 1 98.12 84 ARG A O 1
ATOM 664 N N . ILE A 1 85 ? -2.451 -25.391 -5.508 1 97.94 85 ILE A N 1
ATOM 665 C CA . ILE A 1 85 ? -0.998 -25.25 -5.527 1 97.94 85 ILE A CA 1
ATOM 666 C C . ILE A 1 85 ? -0.482 -25.016 -4.109 1 97.94 85 ILE A C 1
ATOM 668 O O . ILE A 1 85 ? -0.938 -24.109 -3.422 1 97.94 85 ILE A O 1
ATOM 672 N N . LYS A 1 86 ? 0.346 -25.844 -3.617 1 97.5 86 LYS A N 1
ATOM 673 C CA . LYS A 1 86 ? 0.897 -25.672 -2.277 1 97.5 86 LYS A CA 1
ATOM 674 C C . LYS A 1 86 ? 2.395 -25.375 -2.332 1 97.5 86 LYS A C 1
ATOM 676 O O . LYS A 1 86 ? 3.031 -25.578 -3.369 1 97.5 86 LYS A O 1
ATOM 681 N N . LYS A 1 87 ? 2.961 -24.906 -1.23 1 97.12 87 LYS A N 1
ATOM 682 C CA . LYS A 1 87 ? 4.367 -24.547 -1.087 1 97.12 87 LYS A CA 1
ATOM 683 C C . LYS A 1 87 ? 4.828 -23.641 -2.23 1 97.12 87 LYS A C 1
ATOM 685 O O . LYS A 1 87 ? 5.898 -23.859 -2.803 1 97.12 87 LYS A O 1
ATOM 690 N N . LEU A 1 88 ? 3.916 -22.766 -2.621 1 97.38 88 LEU A N 1
ATOM 691 C CA . LEU A 1 88 ? 4.191 -21.812 -3.693 1 97.38 88 LEU A CA 1
ATOM 692 C C . LEU A 1 88 ? 5.25 -20.812 -3.264 1 97.38 88 LEU A C 1
ATOM 694 O O . LEU A 1 88 ? 5.199 -20.281 -2.148 1 97.38 88 LEU A O 1
ATOM 698 N N . LYS A 1 89 ? 6.207 -20.609 -4.094 1 96.56 89 LYS A N 1
ATOM 699 C CA . LYS A 1 89 ? 7.27 -19.641 -3.883 1 96.56 89 LYS A CA 1
ATOM 700 C C . LYS A 1 89 ? 7.406 -18.703 -5.086 1 96.56 89 LYS A C 1
ATOM 702 O O . LYS A 1 89 ? 7.203 -19.125 -6.227 1 96.56 89 LYS A O 1
ATOM 707 N N . GLY A 1 90 ? 7.676 -17.453 -4.824 1 96.31 90 GLY A N 1
ATOM 708 C CA . GLY A 1 90 ? 7.949 -16.516 -5.902 1 96.31 90 GLY A CA 1
ATOM 709 C C . GLY A 1 90 ? 6.738 -15.695 -6.301 1 96.31 90 GLY A C 1
ATOM 710 O O . GLY A 1 90 ? 6.758 -15 -7.32 1 96.31 90 GLY A O 1
ATOM 711 N N . VAL A 1 91 ? 5.664 -15.844 -5.547 1 95.81 91 VAL A N 1
ATOM 712 C CA . VAL A 1 91 ? 4.465 -15.055 -5.801 1 95.81 91 VAL A CA 1
ATOM 713 C C . VAL A 1 91 ? 4.129 -14.211 -4.57 1 95.81 91 VAL A C 1
ATOM 715 O O . VAL A 1 91 ? 4.102 -14.727 -3.449 1 95.81 91 VAL A O 1
ATOM 718 N N . LYS A 1 92 ? 3.965 -12.938 -4.762 1 92.62 92 LYS A N 1
ATOM 719 C CA . LYS A 1 92 ? 3.57 -12.023 -3.693 1 92.62 92 LYS A CA 1
ATOM 720 C C . LYS A 1 92 ? 2.332 -11.227 -4.086 1 92.62 92 LYS A C 1
ATOM 722 O O . LYS A 1 92 ? 2.115 -10.945 -5.27 1 92.62 92 LYS A O 1
ATOM 727 N N . ALA A 1 93 ? 1.584 -10.992 -3.164 1 91.25 93 ALA A N 1
ATOM 728 C CA . ALA A 1 93 ? 0.405 -10.156 -3.383 1 91.25 93 ALA A CA 1
ATOM 729 C C . ALA A 1 93 ? 0.482 -8.875 -2.561 1 91.25 93 ALA A C 1
ATOM 731 O O . ALA A 1 93 ? 0.784 -8.914 -1.365 1 91.25 93 ALA A O 1
ATOM 732 N N . LYS A 1 94 ? 0.302 -7.848 -3.357 1 85.94 94 LYS A N 1
ATOM 733 C CA . LYS A 1 94 ? 0.261 -6.562 -2.664 1 85.94 94 LYS A CA 1
ATOM 734 C C . LYS A 1 94 ? -0.947 -6.477 -1.737 1 85.94 94 LYS A C 1
ATOM 736 O O . LYS A 1 94 ? -2.082 -6.688 -2.168 1 85.94 94 LYS A O 1
ATOM 741 N N . GLU A 1 95 ? -0.782 -6.465 -0.546 1 76.62 95 GLU A N 1
ATOM 742 C CA . GLU A 1 95 ? -1.891 -6.398 0.402 1 76.62 95 GLU A CA 1
ATOM 743 C C . GLU A 1 95 ? -2.053 -4.992 0.968 1 76.62 95 GLU A C 1
ATOM 745 O O . GLU A 1 95 ? -2.166 -4.023 0.213 1 76.62 95 GLU A O 1
ATOM 750 N N . LEU A 1 96 ? -1.747 -4.969 2.391 1 67.62 96 LEU A N 1
ATOM 751 C CA . LEU A 1 96 ? -2.258 -3.918 3.264 1 67.62 96 LEU A CA 1
ATOM 752 C C . LEU A 1 96 ? -1.457 -2.631 3.092 1 67.62 96 LEU A C 1
ATOM 754 O O . LEU A 1 96 ? -0.226 -2.646 3.168 1 67.62 96 LEU A O 1
ATOM 758 N N . MET A 1 97 ? -2.174 -1.821 2.352 1 71.31 97 MET A N 1
ATOM 759 C CA . MET A 1 97 ? -1.715 -0.443 2.506 1 71.31 97 MET A CA 1
ATOM 760 C C . MET A 1 97 ? -2.102 0.108 3.875 1 71.31 97 MET A C 1
ATOM 762 O O . MET A 1 97 ? -3.244 -0.046 4.309 1 71.31 97 MET A O 1
ATOM 766 N N . LEU A 1 98 ? -0.996 0.24 4.648 1 79.75 98 LEU A N 1
ATOM 767 C CA . LEU A 1 98 ? -1.26 0.819 5.961 1 79.75 98 LEU A CA 1
ATOM 768 C C . LEU A 1 98 ? -1.266 2.342 5.895 1 79.75 98 LEU A C 1
ATOM 770 O O . LEU A 1 98 ? -0.512 2.936 5.117 1 79.75 98 LEU A O 1
ATOM 774 N N . TRP A 1 99 ? -2.27 2.865 6.469 1 87.06 99 TRP A N 1
ATOM 775 C CA . TRP A 1 99 ? -2.379 4.312 6.625 1 87.06 99 TRP A CA 1
ATOM 776 C C . TRP A 1 99 ? -2.215 4.719 8.086 1 87.06 99 TRP A C 1
ATOM 778 O O . TRP A 1 99 ? -3.178 5.145 8.727 1 87.06 99 TRP A O 1
ATOM 788 N N . PRO A 1 100 ? -1.024 4.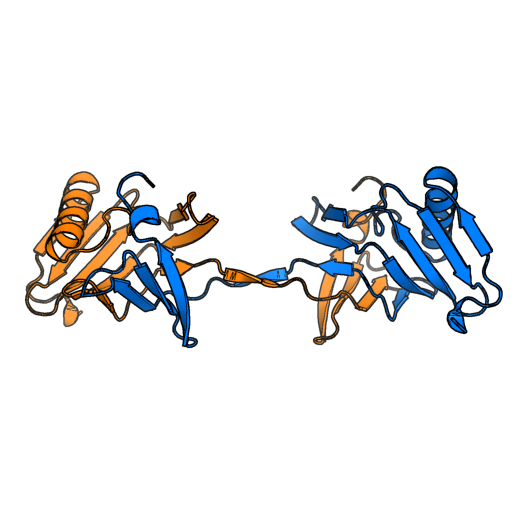52 8.555 1 89.75 100 PRO A N 1
ATOM 789 C CA . PRO A 1 100 ? -0.851 4.91 9.953 1 89.75 100 PRO A CA 1
ATOM 790 C C . PRO A 1 100 ? -0.993 6.414 10.172 1 89.75 100 PRO A C 1
ATOM 792 O O . PRO A 1 100 ? -0.723 7.203 9.258 1 89.75 100 PRO A O 1
ATOM 795 N N . PRO A 1 101 ? -1.332 6.746 11.391 1 93.62 101 PRO A N 1
ATOM 796 C CA . PRO A 1 101 ? -1.435 8.172 11.711 1 93.62 101 PRO A CA 1
ATOM 797 C C . PRO A 1 101 ? -0.072 8.852 11.82 1 93.62 101 PRO A C 1
ATOM 799 O O . PRO A 1 101 ? 0.887 8.242 12.305 1 93.62 101 PRO A O 1
ATOM 802 N N . VAL A 1 102 ? 0.038 10.031 11.336 1 95.25 102 VAL A N 1
ATOM 803 C CA . VAL A 1 102 ? 1.161 10.922 11.625 1 95.25 102 VAL A CA 1
ATOM 804 C C . VAL A 1 102 ? 0.875 11.719 12.891 1 95.25 102 VAL A C 1
ATOM 806 O O . VAL A 1 102 ? -0.084 12.492 12.945 1 95.25 102 VAL A O 1
ATOM 809 N N . ASN A 1 103 ? 1.737 11.523 13.836 1 97.19 103 ASN A N 1
ATOM 810 C CA . ASN A 1 103 ? 1.436 12.117 15.141 1 97.19 103 ASN A CA 1
ATOM 811 C C . ASN A 1 103 ? 2.258 13.375 15.383 1 97.19 103 ASN A C 1
ATOM 813 O O . ASN A 1 103 ? 1.862 14.242 16.172 1 97.19 103 ASN A O 1
ATOM 817 N N . GLU A 1 104 ? 3.422 13.398 14.734 1 97.62 104 GLU A N 1
ATOM 818 C CA . GLU A 1 104 ? 4.309 14.531 14.953 1 97.62 104 GLU A CA 1
ATOM 819 C C . GLU A 1 104 ? 5.082 14.891 13.688 1 97.62 104 GLU A C 1
ATOM 821 O O . GLU A 1 104 ? 5.469 14 12.922 1 97.62 104 GLU A O 1
ATOM 826 N N . ILE A 1 105 ? 5.207 16.156 13.477 1 97.81 105 ILE A N 1
ATOM 827 C CA . ILE A 1 105 ? 6.043 16.688 12.406 1 97.81 105 ILE A CA 1
ATOM 828 C C . ILE A 1 105 ? 7.113 17.609 13.008 1 97.81 105 ILE A C 1
ATOM 830 O O . ILE A 1 105 ? 6.801 18.5 13.797 1 97.81 105 ILE A O 1
ATOM 834 N N . ILE A 1 106 ? 8.391 17.359 12.648 1 98 106 ILE A N 1
ATOM 835 C CA . ILE A 1 106 ? 9.484 18.141 13.211 1 98 106 ILE A CA 1
ATOM 836 C C . ILE A 1 106 ? 10.422 18.594 12.094 1 98 106 ILE A C 1
ATOM 838 O O . ILE A 1 106 ? 10.883 17.781 11.289 1 98 106 ILE A O 1
ATOM 842 N N . VAL A 1 107 ? 10.648 19.875 12.062 1 98.12 107 VAL A N 1
ATOM 843 C CA . VAL A 1 107 ? 11.711 20.406 11.211 1 98.12 107 VAL A CA 1
ATOM 844 C C . VAL A 1 107 ? 12.984 20.594 12.023 1 98.12 107 VAL A C 1
ATOM 846 O O . VAL A 1 107 ? 12.953 21.109 13.141 1 98.12 107 VAL A O 1
ATOM 849 N N . ASP A 1 108 ? 14.086 20.156 11.375 1 97.62 108 ASP A N 1
ATOM 850 C CA . ASP A 1 108 ? 15.352 20.234 12.086 1 97.62 108 ASP A CA 1
ATOM 851 C C . ASP A 1 108 ? 15.672 21.672 12.492 1 97.62 108 ASP A C 1
ATOM 853 O O . ASP A 1 108 ? 15.516 22.594 11.688 1 97.62 108 ASP A O 1
ATOM 857 N N . ASP A 1 109 ? 16.125 21.875 13.648 1 94.81 109 ASP A N 1
ATOM 858 C CA . ASP A 1 109 ? 16.656 23.125 14.18 1 94.81 109 ASP A CA 1
ATOM 859 C C . ASP A 1 109 ? 17.891 22.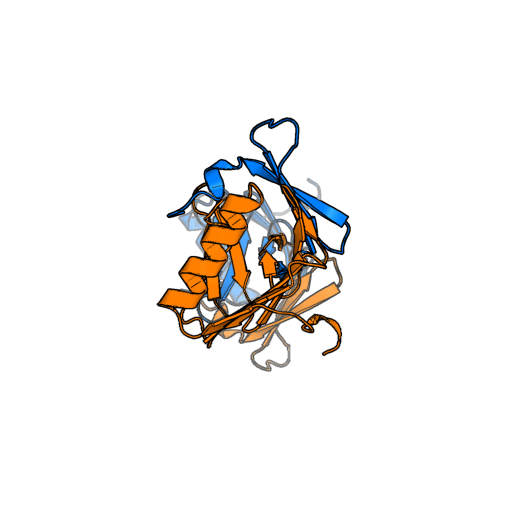875 15.047 1 94.81 109 ASP A C 1
ATOM 861 O O . ASP A 1 109 ? 17.781 22.297 16.125 1 94.81 109 ASP A O 1
ATOM 865 N N . PRO A 1 110 ? 19.109 23.25 14.648 1 96.25 110 PRO A N 1
ATOM 866 C CA . PRO A 1 110 ? 19.375 24.047 13.445 1 96.25 110 PRO A CA 1
ATOM 867 C C . PRO A 1 110 ? 19 23.328 12.156 1 96.25 110 PRO A C 1
ATOM 869 O O . PRO A 1 110 ? 18.938 22.094 12.141 1 96.25 110 PRO A O 1
ATOM 872 N N . PRO A 1 111 ? 18.75 24.156 11.062 1 95.75 111 PRO A N 1
ATOM 873 C CA . PRO A 1 111 ? 18.234 23.578 9.812 1 95.75 111 PRO A CA 1
ATOM 874 C C . PRO A 1 111 ? 19.25 22.656 9.133 1 95.75 111 PRO A C 1
ATOM 876 O O . PRO A 1 111 ? 20.406 23.062 8.922 1 95.75 111 PRO A O 1
ATOM 879 N N . THR A 1 112 ? 18.922 21.438 8.812 1 97.44 112 THR A N 1
ATOM 880 C CA . THR A 1 112 ? 19.703 20.484 8.023 1 97.44 112 THR A CA 1
ATOM 881 C C . THR A 1 112 ? 19.047 20.25 6.66 1 97.44 112 THR A C 1
ATOM 883 O O . THR A 1 112 ? 19.625 19.578 5.801 1 97.44 112 THR A O 1
ATOM 886 N N . GLY A 1 113 ? 17.875 20.812 6.492 1 97.06 113 GLY A N 1
ATOM 887 C CA . GLY A 1 113 ? 17.125 20.578 5.27 1 97.06 113 GLY A CA 1
ATOM 888 C C . GLY A 1 113 ? 16.188 19.391 5.367 1 97.06 113 GLY A C 1
ATOM 889 O O . GLY A 1 113 ? 15.609 18.969 4.363 1 97.06 113 GLY A O 1
ATOM 890 N N . LYS A 1 114 ? 15.977 18.875 6.66 1 98 114 LYS A N 1
ATOM 891 C CA . LYS A 1 114 ? 15.188 17.656 6.82 1 98 114 LYS A CA 1
ATOM 892 C C . LYS A 1 114 ? 13.93 17.922 7.648 1 98 114 LYS A C 1
ATOM 894 O O . LYS A 1 114 ? 13.914 18.828 8.492 1 98 114 LYS A O 1
ATOM 899 N N . ILE A 1 115 ? 12.914 17.203 7.375 1 97.88 115 ILE A N 1
ATOM 900 C CA . ILE A 1 115 ? 11.656 17.172 8.117 1 97.88 115 ILE A CA 1
ATOM 901 C C . ILE A 1 115 ? 11.32 15.742 8.516 1 97.88 115 ILE A C 1
ATOM 903 O O . ILE A 1 115 ? 11.508 14.812 7.73 1 97.88 115 ILE A O 1
ATOM 907 N N . HIS A 1 116 ? 10.922 15.484 9.711 1 97.69 116 HIS A N 1
ATOM 908 C CA . HIS A 1 116 ? 10.656 14.164 10.273 1 97.69 116 HIS A CA 1
ATOM 909 C C . HIS A 1 116 ? 9.172 13.992 10.609 1 97.69 116 HIS A C 1
ATOM 911 O O . HIS A 1 116 ? 8.562 14.883 11.203 1 97.69 116 HIS A O 1
ATOM 917 N N . PHE A 1 117 ? 8.609 12.938 10.141 1 97 117 PHE A N 1
ATOM 918 C CA . PHE A 1 117 ? 7.234 12.555 10.438 1 97 117 PHE A CA 1
ATOM 919 C C . PHE A 1 117 ? 7.203 11.32 11.344 1 97 117 PHE A C 1
ATOM 921 O O . PHE A 1 117 ? 7.762 10.281 11 1 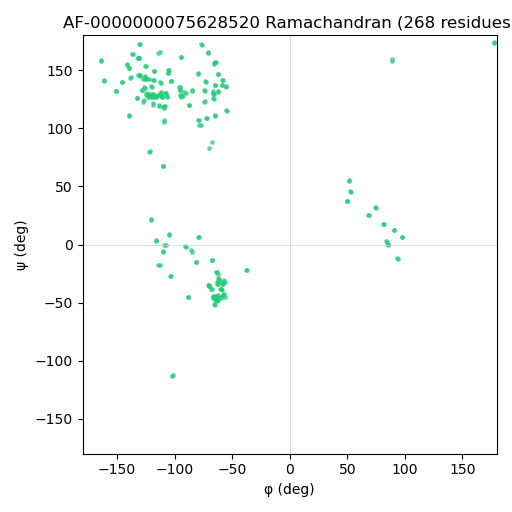97 117 PHE A O 1
ATOM 928 N N . LYS A 1 118 ? 6.633 11.484 12.5 1 95.25 118 LYS A N 1
ATOM 929 C CA . LYS A 1 118 ? 6.59 10.391 13.461 1 95.25 118 LYS A CA 1
ATOM 930 C C . LYS A 1 118 ? 5.18 9.812 13.57 1 95.25 118 LYS A C 1
ATOM 932 O O . LYS A 1 118 ? 4.199 10.562 13.617 1 95.25 118 LYS A O 1
ATOM 937 N N . SER A 1 119 ? 5.105 8.555 13.477 1 90.56 119 SER A N 1
ATOM 938 C CA . SER A 1 119 ? 3.85 7.852 13.719 1 90.56 119 SER A CA 1
ATOM 939 C C . SER A 1 119 ? 3.752 7.367 15.156 1 90.56 119 SER A C 1
ATOM 941 O O . SER A 1 119 ? 4.746 7.367 15.891 1 90.56 119 SER A O 1
ATOM 943 N N . LEU A 1 120 ? 2.527 7.062 15.625 1 77.56 120 LEU A N 1
ATOM 944 C CA . LEU A 1 120 ? 2.305 6.543 16.969 1 77.56 120 LEU A CA 1
ATOM 945 C C . LEU A 1 120 ? 3.107 5.27 17.203 1 77.56 120 LEU A C 1
ATOM 947 O O . LEU A 1 120 ? 3.574 5.016 18.312 1 77.56 120 LEU A O 1
ATOM 951 N N . ALA A 1 121 ? 3.33 4.5 16.125 1 72.69 121 ALA A N 1
ATOM 952 C CA . ALA A 1 121 ? 4.027 3.225 16.266 1 72.69 121 ALA A CA 1
ATOM 953 C C . ALA A 1 121 ? 5.535 3.43 16.359 1 72.69 121 ALA A C 1
ATOM 955 O O . ALA A 1 121 ? 6.301 2.463 16.406 1 72.69 121 ALA A O 1
ATOM 956 N N . GLY A 1 122 ? 5.977 4.621 16.438 1 75.25 122 GLY A N 1
ATOM 957 C CA . GLY A 1 122 ? 7.387 4.93 16.594 1 75.25 122 GLY A CA 1
ATOM 958 C C . GLY A 1 122 ? 8.141 4.977 15.281 1 75.25 122 GLY A C 1
ATOM 959 O O . GLY A 1 122 ? 9.367 5.07 15.266 1 75.25 122 GLY A O 1
ATOM 960 N N . VAL A 1 123 ? 7.449 4.734 14.227 1 82.69 123 VAL A N 1
ATOM 961 C CA . VAL A 1 123 ? 8.094 4.828 12.922 1 82.69 123 VAL A CA 1
ATOM 962 C C . VAL A 1 123 ? 8.32 6.293 12.562 1 82.69 123 VAL A C 1
ATOM 964 O O . VAL A 1 123 ? 7.402 7.113 12.664 1 82.69 123 VAL A O 1
ATOM 967 N N . THR A 1 124 ? 9.547 6.613 12.312 1 91.62 124 THR A N 1
ATOM 968 C CA . THR A 1 124 ? 9.891 7.957 11.867 1 91.62 124 THR A CA 1
ATOM 969 C C . THR A 1 124 ? 10.367 7.934 10.414 1 91.62 124 THR A C 1
ATOM 971 O O . THR A 1 124 ? 11.195 7.098 10.039 1 91.62 124 THR A O 1
ATOM 974 N N . LYS A 1 125 ? 9.758 8.797 9.625 1 92.75 125 LYS A N 1
ATOM 975 C CA . LYS A 1 125 ? 10.227 9.008 8.258 1 92.75 125 LYS A CA 1
ATOM 976 C C . LYS A 1 125 ? 10.805 10.406 8.086 1 92.75 125 LYS A C 1
ATOM 978 O O . LYS A 1 125 ? 10.266 11.375 8.625 1 92.75 125 LYS A O 1
ATOM 983 N N . THR A 1 126 ? 11.859 10.445 7.363 1 96.06 126 THR A N 1
ATOM 984 C CA . THR A 1 126 ? 12.555 11.711 7.145 1 96.06 126 THR A CA 1
ATOM 985 C C . THR A 1 126 ? 12.609 12.047 5.656 1 96.06 126 THR A C 1
ATOM 987 O O . THR A 1 126 ? 12.867 11.172 4.824 1 96.06 126 THR A O 1
ATOM 990 N N . PHE A 1 127 ? 12.336 13.305 5.328 1 96.94 127 PHE A N 1
ATOM 991 C CA . PHE A 1 127 ? 12.328 13.758 3.941 1 96.94 127 PHE A CA 1
ATOM 992 C C . PHE A 1 127 ? 13.023 15.109 3.811 1 96.94 127 PHE A C 1
ATOM 994 O O . PHE A 1 127 ? 13.25 15.797 4.809 1 96.94 127 PHE A O 1
ATOM 1001 N N . PRO A 1 128 ? 13.391 15.5 2.609 1 97.44 128 PRO A N 1
ATOM 1002 C CA . PRO A 1 128 ? 13.789 16.891 2.4 1 97.44 128 PRO A CA 1
ATOM 1003 C C . PRO A 1 128 ? 12.648 17.875 2.629 1 97.44 128 PRO A C 1
ATOM 1005 O O . PRO A 1 128 ? 11.523 17.641 2.186 1 97.44 128 PRO A O 1
ATOM 1008 N N . VAL A 1 129 ? 12.906 18.969 3.293 1 97.12 129 VAL A N 1
ATOM 1009 C CA . VAL A 1 129 ? 11.898 19.984 3.615 1 97.12 129 VAL A CA 1
ATOM 1010 C C . VAL A 1 129 ? 11.258 20.5 2.33 1 97.12 129 VAL A C 1
ATOM 1012 O O . VAL A 1 129 ? 10.062 20.812 2.299 1 97.12 129 VAL A O 1
ATOM 1015 N N . GLU A 1 130 ? 12.031 20.547 1.258 1 95.38 130 GLU A N 1
ATOM 1016 C CA . GLU A 1 130 ? 11.578 21.109 -0.012 1 95.38 130 GLU A CA 1
ATOM 1017 C C . GLU A 1 130 ? 10.422 20.312 -0.593 1 95.38 130 GLU A C 1
ATOM 1019 O O . GLU A 1 130 ? 9.633 20.844 -1.38 1 95.38 130 GLU A O 1
ATOM 1024 N N . ALA A 1 131 ? 10.32 19.062 -0.213 1 95.81 131 ALA A N 1
ATOM 1025 C CA . ALA A 1 131 ? 9.258 18.203 -0.726 1 95.81 131 ALA A CA 1
ATOM 1026 C C . ALA A 1 131 ? 7.891 18.656 -0.218 1 95.81 131 ALA A C 1
ATOM 1028 O O . ALA A 1 131 ? 6.859 18.219 -0.737 1 95.81 131 ALA A O 1
ATOM 1029 N N . PHE A 1 132 ? 7.832 19.531 0.77 1 96.56 132 PHE A N 1
ATOM 1030 C CA . PHE A 1 132 ? 6.586 19.969 1.397 1 96.56 132 PHE A CA 1
ATOM 1031 C C . PHE A 1 132 ? 6.41 21.469 1.263 1 96.56 132 PHE A C 1
ATOM 1033 O O . PHE A 1 132 ? 5.742 22.094 2.086 1 96.56 132 PHE A O 1
ATOM 1040 N N . ALA A 1 133 ? 7.094 22.062 0.278 1 92.81 133 ALA A N 1
ATOM 1041 C CA . ALA A 1 133 ? 6.949 23.484 -0.019 1 92.81 133 ALA A CA 1
ATOM 1042 C C . ALA A 1 133 ? 5.594 23.781 -0.654 1 92.81 133 ALA A C 1
ATOM 1044 O O . ALA A 1 133 ? 4.898 22.875 -1.102 1 92.81 133 ALA A O 1
ATOM 1045 N N . ALA A 1 134 ? 5.262 25.047 -0.688 1 88.06 134 ALA A N 1
ATOM 1046 C CA . ALA A 1 134 ? 4.02 25.469 -1.334 1 88.06 134 ALA A CA 1
ATOM 1047 C C . ALA A 1 134 ? 3.963 24.984 -2.781 1 88.06 134 ALA A C 1
ATOM 1049 O O . ALA A 1 134 ? 4.965 25.031 -3.5 1 88.06 134 ALA A O 1
ATOM 1050 N N . GLY A 1 135 ? 2.791 24.453 -3.158 1 81.62 135 GLY A N 1
ATOM 1051 C CA . GLY A 1 135 ? 2.617 24.062 -4.547 1 81.62 135 GLY A CA 1
ATOM 1052 C C . GLY A 1 135 ? 2.949 22.594 -4.789 1 81.62 135 GLY A C 1
ATOM 1053 O O . GLY A 1 135 ? 2.756 22.094 -5.895 1 81.62 135 GLY A O 1
ATOM 1054 N N . GLN A 1 136 ? 3.537 21.969 -3.873 1 80.94 136 GLN A N 1
ATOM 1055 C CA . GLN A 1 136 ? 3.803 20.531 -4.047 1 80.94 136 GLN A CA 1
ATOM 1056 C C . GLN A 1 136 ? 2.51 19.734 -4.012 1 80.94 136 GLN A C 1
ATOM 1058 O O . GLN A 1 136 ? 1.525 20.141 -3.402 1 80.94 136 GLN A O 1
ATOM 1063 N N . MET B 1 1 ? -15.164 22.406 23.531 1 62.91 1 MET B N 1
ATOM 1064 C CA . MET B 1 1 ? -14.047 21.609 24.031 1 62.91 1 MET B CA 1
ATOM 1065 C C . MET B 1 1 ? -12.992 22.5 24.672 1 62.91 1 MET B C 1
ATOM 1067 O O . MET B 1 1 ? -12.867 23.672 24.328 1 62.91 1 MET B O 1
ATOM 1071 N N . ALA B 1 2 ? -12.625 22.391 25.891 1 78.12 2 ALA B N 1
ATOM 1072 C CA . ALA B 1 2 ? -11.719 23.156 26.75 1 78.12 2 ALA B CA 1
ATOM 1073 C C . ALA B 1 2 ? -10.492 23.625 25.969 1 78.12 2 ALA B C 1
ATOM 1075 O O . ALA B 1 2 ? -10 24.734 26.203 1 78.12 2 ALA B O 1
ATOM 1076 N N . ASP B 1 3 ? -10.141 22.938 24.797 1 90.25 3 ASP B N 1
ATOM 1077 C CA . ASP B 1 3 ? -8.914 23.25 24.062 1 90.25 3 ASP B CA 1
ATOM 1078 C C . ASP B 1 3 ? -9.141 24.422 23.109 1 90.25 3 ASP B C 1
ATOM 1080 O O . ASP B 1 3 ? -8.18 25.031 22.641 1 90.25 3 ASP B O 1
ATOM 1084 N N . ARG B 1 4 ? -10.328 24.859 22.984 1 95.56 4 ARG B N 1
ATOM 1085 C CA . ARG B 1 4 ? -10.625 25.859 21.953 1 95.56 4 ARG B CA 1
ATOM 1086 C C . ARG B 1 4 ? -10.875 27.234 22.578 1 95.56 4 ARG B C 1
ATOM 1088 O O . ARG B 1 4 ? -11.156 28.203 21.875 1 95.56 4 ARG B O 1
ATOM 1095 N N . GLU B 1 5 ? -10.781 27.25 23.906 1 93.69 5 GLU B N 1
ATOM 1096 C CA . GLU B 1 5 ? -11.008 28.531 24.594 1 93.69 5 GLU B CA 1
ATOM 1097 C C . GLU B 1 5 ? -9.969 29.562 24.172 1 93.69 5 GLU B C 1
ATOM 1099 O O . GLU B 1 5 ? -8.773 29.281 24.156 1 93.69 5 GLU B O 1
ATOM 1104 N N . GLY B 1 6 ? -10.43 30.812 23.812 1 96.19 6 GLY B N 1
ATOM 1105 C CA . GLY B 1 6 ? -9.531 31.891 23.422 1 96.19 6 GLY B CA 1
ATOM 1106 C C . GLY B 1 6 ? -9.078 31.797 21.984 1 96.19 6 GLY B C 1
ATOM 1107 O O . GLY B 1 6 ? -8.156 32.5 21.562 1 96.19 6 GLY B O 1
ATOM 1108 N N . ALA B 1 7 ? -9.789 31.047 21.234 1 97.44 7 ALA B N 1
ATOM 1109 C CA . ALA B 1 7 ? -9.367 30.766 19.859 1 97.44 7 ALA B CA 1
ATOM 1110 C C . ALA B 1 7 ? -9.719 31.938 18.938 1 97.44 7 ALA B C 1
ATOM 1112 O O . ALA B 1 7 ? -10.703 32.656 19.172 1 97.44 7 ALA B O 1
ATOM 1113 N N . VAL B 1 8 ? -8.914 32.188 17.953 1 98 8 VAL B N 1
ATOM 1114 C CA . VAL B 1 8 ? -9.281 32.906 16.734 1 98 8 VAL B CA 1
ATOM 1115 C C . VAL B 1 8 ? -9.773 31.938 15.672 1 98 8 VAL B C 1
ATOM 1117 O O . VAL B 1 8 ? -9.133 30.906 15.414 1 98 8 VAL B O 1
ATOM 1120 N N . VAL B 1 9 ? -10.914 32.25 15.094 1 98.12 9 VAL B N 1
ATOM 1121 C CA . VAL B 1 9 ? -11.5 31.344 14.117 1 98.12 9 VAL B CA 1
ATOM 1122 C C . VAL B 1 9 ? -11.742 32.094 12.805 1 98.12 9 VAL B C 1
ATOM 1124 O O . VAL B 1 9 ? -12.273 33.219 12.812 1 98.12 9 VAL B O 1
ATOM 1127 N N . LYS B 1 10 ? -11.273 31.484 11.727 1 97.88 10 LYS B N 1
ATOM 1128 C CA . LYS B 1 10 ? -11.57 31.969 10.383 1 97.88 10 LYS B CA 1
ATOM 1129 C C . LYS B 1 10 ? -12.453 30.969 9.625 1 97.88 10 LYS B C 1
ATOM 1131 O O . LYS B 1 10 ? -12.164 29.766 9.602 1 97.88 10 LYS B O 1
ATOM 1136 N N . LYS B 1 11 ? -13.508 31.531 9.062 1 97.62 11 LYS B N 1
ATOM 1137 C CA . LYS B 1 11 ? -14.477 30.672 8.383 1 97.62 11 LYS B CA 1
ATOM 1138 C C . LYS B 1 11 ? -14.359 30.797 6.871 1 97.62 11 LYS B C 1
ATOM 1140 O O . LYS B 1 11 ? -14.086 31.875 6.352 1 97.62 11 LYS B O 1
ATOM 1145 N N . GLY B 1 12 ? -14.648 29.688 6.223 1 96.62 12 GLY B N 1
ATOM 1146 C CA . GLY B 1 12 ? -14.602 29.672 4.77 1 96.62 12 GLY B CA 1
ATOM 1147 C C . GLY B 1 12 ? -13.234 29.312 4.227 1 96.62 12 GLY B C 1
ATOM 1148 O O . GLY B 1 12 ? -12.219 29.484 4.906 1 96.62 12 GLY B O 1
ATOM 1149 N N . HIS B 1 13 ? -13.211 28.859 3.023 1 95.5 13 HIS B N 1
ATOM 1150 C CA . HIS B 1 13 ? -12.008 28.297 2.412 1 95.5 13 HIS B CA 1
ATOM 1151 C C . HIS B 1 13 ? -10.922 29.359 2.283 1 95.5 13 HIS B C 1
ATOM 1153 O O . HIS B 1 13 ? -9.781 29.141 2.707 1 95.5 13 HIS B O 1
ATOM 1159 N N . GLU B 1 14 ? -11.297 30.516 1.772 1 95.06 14 GLU B N 1
ATOM 1160 C CA . GLU B 1 14 ? -10.289 31.531 1.5 1 95.06 14 GLU B CA 1
ATOM 1161 C C . GLU B 1 14 ? -9.656 32.031 2.791 1 95.06 14 GLU B C 1
ATOM 1163 O O . GLU B 1 14 ? -8.43 32.031 2.936 1 95.06 14 GLU B O 1
ATOM 1168 N N . GLU B 1 15 ? -10.469 32.438 3.768 1 96.25 15 GLU B N 1
ATOM 1169 C CA . GLU B 1 15 ? -9.961 33 5.023 1 96.25 15 GLU B CA 1
ATOM 1170 C C . GLU B 1 15 ? -9.289 31.906 5.863 1 96.25 15 GLU B C 1
ATOM 1172 O O . GLU B 1 15 ? -8.289 32.188 6.539 1 96.25 15 GLU B O 1
ATOM 1177 N N . GLY B 1 16 ? -9.812 30.719 5.816 1 95.5 16 GLY B N 1
ATOM 1178 C CA . GLY B 1 16 ? -9.203 29.609 6.527 1 95.5 16 GLY B CA 1
ATOM 1179 C C . GLY B 1 16 ? -7.82 29.25 6.012 1 95.5 16 GLY B C 1
ATOM 1180 O O . GLY B 1 16 ? -6.887 29.078 6.793 1 95.5 16 GLY B O 1
ATOM 1181 N N . LEU B 1 17 ? -7.758 29.188 4.75 1 93.5 17 LEU B N 1
ATOM 1182 C CA . LEU B 1 17 ? -6.477 28.844 4.137 1 93.5 17 LEU B CA 1
ATOM 1183 C C . LEU B 1 17 ? -5.43 29.906 4.445 1 93.5 17 LEU B C 1
ATOM 1185 O O . LEU B 1 17 ? -4.277 29.594 4.75 1 93.5 17 LEU B O 1
ATOM 1189 N N . LYS B 1 18 ? -5.809 31.141 4.332 1 94.62 18 LYS B N 1
ATOM 1190 C CA . LYS B 1 18 ? -4.902 32.25 4.641 1 94.62 18 LYS B CA 1
ATOM 1191 C C . LYS B 1 18 ? -4.367 32.125 6.066 1 94.62 18 LYS B C 1
ATOM 1193 O O . LYS B 1 18 ? -3.17 32.312 6.301 1 94.62 18 LYS B O 1
ATOM 1198 N N . MET B 1 19 ? -5.227 31.828 6.973 1 96.25 19 MET B N 1
ATOM 1199 C CA . MET B 1 19 ? -4.797 31.703 8.359 1 96.25 19 MET B CA 1
ATOM 1200 C C . MET B 1 19 ? -3.859 30.5 8.531 1 96.25 19 MET B C 1
ATOM 1202 O O . MET B 1 19 ? -2.818 30.625 9.188 1 96.25 19 MET B O 1
ATOM 1206 N N . ALA B 1 20 ? -4.227 29.391 7.941 1 95 20 ALA B N 1
ATOM 1207 C CA . ALA B 1 20 ? -3.408 28.188 8.062 1 95 20 ALA B CA 1
ATOM 1208 C C . ALA B 1 20 ? -2.004 28.422 7.52 1 95 20 ALA B C 1
ATOM 1210 O O . ALA B 1 20 ? -1.013 28.078 8.164 1 95 20 ALA B O 1
ATOM 1211 N N . VAL B 1 21 ? -1.917 29 6.418 1 94.12 21 VAL B N 1
ATOM 1212 C CA . VAL B 1 21 ? -0.632 29.266 5.777 1 94.12 21 VAL B CA 1
ATOM 1213 C C . VAL B 1 21 ? 0.19 30.219 6.629 1 94.12 21 VAL B C 1
ATOM 1215 O O . VAL B 1 21 ? 1.396 30.031 6.805 1 94.12 21 VAL B O 1
ATOM 1218 N N . SER B 1 22 ? -0.475 31.25 7.121 1 95.88 22 SER B N 1
ATOM 1219 C CA . SER B 1 22 ? 0.2 32.219 7.973 1 95.88 22 SER B CA 1
ATOM 1220 C C . SER B 1 22 ? 0.789 31.562 9.211 1 95.88 22 SER B C 1
ATOM 1222 O O . SER B 1 22 ? 1.891 31.906 9.641 1 95.88 22 SER B O 1
ATOM 1224 N N . LEU B 1 23 ? 0.077 30.641 9.766 1 96.75 23 LEU B N 1
ATOM 1225 C CA . LEU B 1 23 ? 0.55 29.922 10.945 1 96.75 23 LEU B CA 1
ATOM 1226 C C . LEU B 1 23 ? 1.774 29.078 10.609 1 96.75 23 LEU B C 1
ATOM 1228 O O . LEU B 1 23 ? 2.756 29.078 11.359 1 96.75 23 LEU B O 1
ATOM 1232 N N . LEU B 1 24 ? 1.696 28.375 9.492 1 96.94 24 LEU B N 1
ATOM 1233 C CA . LEU B 1 24 ? 2.844 27.578 9.078 1 96.94 24 LEU B CA 1
ATOM 1234 C C . LEU B 1 24 ? 4.082 28.453 8.914 1 96.94 24 LEU B C 1
ATOM 1236 O O . LEU B 1 24 ? 5.168 28.094 9.375 1 96.94 24 LEU B O 1
ATOM 1240 N N . GLU B 1 25 ? 3.881 29.578 8.297 1 96.56 25 GLU B N 1
ATOM 1241 C CA . GLU B 1 25 ? 4.984 30.516 8.102 1 96.56 25 GLU B CA 1
ATOM 1242 C C . GLU B 1 25 ? 5.527 31.016 9.438 1 96.56 25 GLU B C 1
ATOM 1244 O O . GLU B 1 25 ? 6.738 31 9.664 1 96.56 25 GLU B O 1
ATOM 1249 N N . GLU B 1 26 ? 4.652 31.406 10.25 1 97.69 26 GLU B N 1
ATOM 1250 C CA . GLU B 1 26 ? 5.027 31.969 11.547 1 97.69 26 GLU B CA 1
ATOM 1251 C C . GLU B 1 26 ? 5.844 3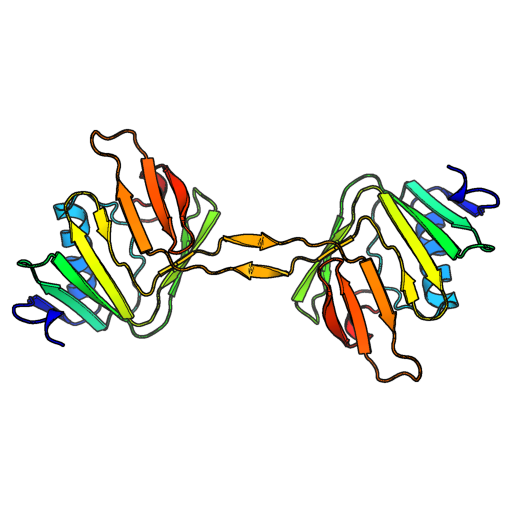0.953 12.359 1 97.69 26 GLU B C 1
ATOM 1253 O O . GLU B 1 26 ? 6.797 31.328 13.047 1 97.69 26 GLU B O 1
ATOM 1258 N N . PHE B 1 27 ? 5.559 29.734 12.219 1 97.94 27 PHE B N 1
ATOM 1259 C CA . PHE B 1 27 ? 6.176 28.734 13.086 1 97.94 27 PHE B CA 1
ATOM 1260 C C . PHE B 1 27 ? 7.254 27.969 12.344 1 97.94 27 PHE B C 1
ATOM 1262 O O . PHE B 1 27 ? 7.77 26.969 12.844 1 97.94 27 PHE B O 1
ATOM 1269 N N . GLY B 1 28 ? 7.566 28.422 11.172 1 97.25 28 GLY B N 1
ATOM 1270 C CA . GLY B 1 28 ? 8.711 27.891 10.445 1 97.25 28 GLY B CA 1
ATOM 1271 C C . GLY B 1 28 ? 8.453 26.516 9.859 1 97.25 28 GLY B C 1
ATOM 1272 O O . GLY B 1 28 ? 9.352 25.672 9.82 1 97.25 28 GLY B O 1
ATOM 1273 N N . LEU B 1 29 ? 7.25 26.188 9.469 1 97.56 29 LEU B N 1
ATOM 1274 C CA . LEU B 1 29 ? 6.859 24.922 8.844 1 97.56 29 LEU B CA 1
ATOM 1275 C C . LEU B 1 29 ? 6.625 25.109 7.352 1 97.56 29 LEU B C 1
ATOM 1277 O O . LEU B 1 29 ? 6.258 26.203 6.902 1 97.56 29 LEU B O 1
ATOM 1281 N N . PRO B 1 30 ? 6.859 24.062 6.586 1 96.75 30 PRO B N 1
ATOM 1282 C CA . PRO B 1 30 ? 6.633 24.203 5.148 1 96.75 30 PRO B CA 1
ATOM 1283 C C . PRO B 1 30 ? 5.176 24.5 4.805 1 96.75 30 PRO B C 1
ATOM 1285 O O . PRO B 1 30 ? 4.266 23.953 5.426 1 96.75 30 PRO B O 1
ATOM 1288 N N . LEU B 1 31 ? 4.965 25.219 3.816 1 94.44 31 LEU B N 1
ATOM 1289 C CA . LEU B 1 31 ? 3.643 25.766 3.516 1 94.44 31 LEU B CA 1
ATOM 1290 C C . LEU B 1 31 ? 2.777 24.719 2.812 1 94.44 31 LEU B C 1
ATOM 1292 O O . LEU B 1 31 ? 1.555 24.875 2.736 1 94.44 31 LEU B O 1
ATOM 1296 N N . GLY B 1 32 ? 3.371 23.672 2.316 1 93.44 32 GLY B N 1
ATOM 1297 C CA . GLY B 1 32 ? 2.635 22.641 1.59 1 93.44 32 GLY B CA 1
ATOM 1298 C C . GLY B 1 32 ? 2.117 21.531 2.482 1 93.44 32 GLY B C 1
ATOM 1299 O O . GLY B 1 32 ? 1.437 20.625 2.012 1 93.44 32 GLY B O 1
ATOM 1300 N N . LEU B 1 33 ? 2.381 21.547 3.762 1 93.44 33 LEU B N 1
ATOM 1301 C CA . LEU B 1 33 ? 2.047 20.469 4.684 1 93.44 33 LEU B CA 1
ATOM 1302 C C . LEU B 1 33 ? 0.537 20.266 4.75 1 93.44 33 LEU B C 1
ATOM 1304 O O . LEU B 1 33 ? 0.073 19.172 5.066 1 93.44 33 LEU B O 1
ATOM 1308 N N . LEU B 1 34 ? -0.251 21.266 4.465 1 81.69 34 LEU B N 1
ATOM 1309 C CA . LEU B 1 34 ? -1.7 21.188 4.613 1 81.69 34 LEU B CA 1
ATOM 1310 C C . LEU B 1 34 ? -2.398 21.469 3.289 1 81.69 34 LEU B C 1
ATOM 1312 O O . LEU B 1 34 ? -2.82 22.609 3.041 1 81.69 34 LEU B O 1
ATOM 1316 N N . PRO B 1 35 ? -2.402 20.328 2.418 1 70.94 35 PRO B N 1
ATOM 1317 C CA . PRO B 1 35 ? -3.17 20.531 1.186 1 70.94 35 PRO B CA 1
ATOM 1318 C C . PRO B 1 35 ? -4.676 20.594 1.432 1 70.94 35 PRO B C 1
ATOM 1320 O O . PRO B 1 35 ? -5.375 19.578 1.283 1 70.94 35 PRO B O 1
ATOM 1323 N N . LEU B 1 36 ? -5.246 21.688 1.81 1 74 36 LEU B N 1
ATOM 1324 C CA . LEU B 1 36 ? -6.605 21.828 2.311 1 74 36 LEU B CA 1
ATOM 1325 C C . LEU B 1 36 ? -7.57 22.172 1.18 1 74 36 LEU B C 1
ATOM 1327 O O . LEU B 1 36 ? -7.184 22.828 0.208 1 74 36 LEU B O 1
ATOM 1331 N N . ALA B 1 37 ? -8.547 21.453 1.106 1 83.62 37 ALA B N 1
ATOM 1332 C CA . ALA B 1 37 ? -9.609 21.75 0.152 1 83.62 37 ALA B CA 1
ATOM 1333 C C . ALA B 1 37 ? -10.953 21.922 0.86 1 83.62 37 ALA B C 1
ATOM 1335 O O . ALA B 1 37 ? -11.25 21.203 1.819 1 83.62 37 ALA B O 1
ATOM 1336 N N . ASP B 1 38 ? -11.695 22.859 0.347 1 93.06 38 ASP B N 1
ATOM 1337 C CA . ASP B 1 38 ? -13.062 23.078 0.815 1 93.06 38 ASP B CA 1
ATOM 1338 C C . ASP B 1 38 ? -13.102 23.219 2.336 1 93.06 38 ASP B C 1
ATOM 1340 O O . ASP B 1 38 ? -13.875 22.516 3.004 1 93.06 38 ASP B O 1
ATOM 1344 N N . VAL B 1 39 ? -12.367 24.094 2.852 1 95.12 39 VAL B N 1
ATOM 1345 C CA . VAL B 1 39 ? -12.227 24.344 4.281 1 95.12 39 VAL B CA 1
ATOM 1346 C C . VAL B 1 39 ? -13.477 25.047 4.809 1 95.12 39 VAL B C 1
ATOM 1348 O O . VAL B 1 39 ? -13.961 26 4.203 1 95.12 39 VAL B O 1
ATOM 1351 N N . ILE B 1 40 ? -13.969 24.547 5.887 1 97.31 40 ILE B N 1
ATOM 1352 C CA . ILE B 1 40 ? -15.109 25.156 6.57 1 97.31 40 ILE B CA 1
ATOM 1353 C C . ILE B 1 40 ? -14.617 26.203 7.566 1 97.31 40 ILE B C 1
ATOM 1355 O O . ILE B 1 40 ? -15.141 27.312 7.609 1 97.31 40 ILE B O 1
ATOM 1359 N N . GLU B 1 41 ? -13.609 25.797 8.273 1 97.31 41 GLU B N 1
ATOM 1360 C CA . GLU B 1 41 ? -13.039 26.75 9.219 1 97.31 41 GLU B CA 1
ATOM 1361 C C . GLU B 1 41 ? -11.656 26.312 9.688 1 97.31 41 GLU B C 1
ATOM 1363 O O . GLU B 1 41 ? -11.32 25.125 9.594 1 97.31 41 GLU B O 1
ATOM 1368 N N . VAL B 1 42 ? -10.891 27.234 10.156 1 97.38 42 VAL B N 1
ATOM 1369 C CA . VAL B 1 42 ? -9.617 27.031 10.836 1 97.38 42 VAL B CA 1
ATOM 1370 C C . VAL B 1 42 ? -9.625 27.797 12.164 1 97.38 42 VAL B C 1
ATOM 1372 O O . VAL B 1 42 ? -10.055 28.938 12.234 1 97.38 42 VAL B O 1
ATOM 1375 N N . GLY B 1 43 ? -9.211 27.141 13.211 1 98.19 43 GLY B N 1
ATOM 1376 C CA . GLY B 1 43 ? -9.094 27.766 14.523 1 98.19 43 GLY B CA 1
ATOM 1377 C C . GLY B 1 43 ? -7.715 27.625 15.133 1 98.19 43 GLY B C 1
ATOM 1378 O O . GLY B 1 43 ? -6.973 26.703 14.797 1 98.19 43 GLY B O 1
ATOM 1379 N N . PHE B 1 44 ? -7.406 28.578 15.992 1 98.31 44 PHE B N 1
ATOM 1380 C CA . PHE B 1 44 ? -6.09 28.594 16.609 1 98.31 44 PHE B CA 1
ATOM 1381 C C . PHE B 1 44 ? -6.152 29.234 18 1 98.31 44 PHE B C 1
ATOM 1383 O O . PHE B 1 44 ? -6.785 30.281 18.172 1 98.31 44 PHE B O 1
ATOM 1390 N N . VAL B 1 45 ? -5.566 28.562 18.875 1 98.56 45 VAL B N 1
ATOM 1391 C CA . VAL B 1 45 ? -5.406 29.109 20.234 1 98.56 45 VAL B CA 1
ATOM 1392 C C . VAL B 1 45 ? -3.941 29.453 20.469 1 98.56 45 VAL B C 1
ATOM 1394 O O . VAL B 1 45 ? -3.113 28.578 20.719 1 98.56 45 VAL B O 1
ATOM 1397 N N . ARG B 1 46 ? -3.678 30.719 20.469 1 97.06 46 ARG B N 1
ATOM 1398 C CA . ARG B 1 46 ? -2.299 31.203 20.562 1 97.06 46 ARG B CA 1
ATOM 1399 C C . ARG B 1 46 ? -1.647 30.75 21.859 1 97.06 46 ARG B C 1
ATOM 1401 O O . ARG B 1 46 ? -0.471 30.375 21.875 1 97.06 46 ARG B O 1
ATOM 1408 N N . ALA B 1 47 ? -2.408 30.75 22.906 1 96.69 47 ALA B N 1
ATOM 1409 C CA . ALA B 1 47 ? -1.88 30.469 24.25 1 96.69 47 ALA B CA 1
ATOM 1410 C C . ALA B 1 47 ? -1.329 29.047 24.328 1 96.69 47 ALA B C 1
ATOM 1412 O O . ALA B 1 47 ? -0.334 28.797 25.016 1 96.69 47 ALA B O 1
ATOM 1413 N N . THR B 1 48 ? -1.905 28.094 23.625 1 97.38 48 THR B N 1
ATOM 1414 C CA . THR B 1 48 ? -1.528 26.688 23.766 1 97.38 48 THR B CA 1
ATOM 1415 C C . THR B 1 48 ? -0.894 26.172 22.469 1 97.38 48 THR B C 1
ATOM 1417 O O . THR B 1 48 ? -0.229 25.141 22.484 1 97.38 48 THR B O 1
ATOM 1420 N N . GLY B 1 49 ? -1.131 26.906 21.406 1 97.94 49 GLY B N 1
ATOM 1421 C CA . GLY B 1 49 ? -0.692 26.422 20.109 1 97.94 49 GLY B CA 1
ATOM 1422 C C . GLY B 1 49 ? -1.675 25.469 19.469 1 97.94 49 GLY B C 1
ATOM 1423 O O . GLY B 1 49 ? -1.417 24.938 18.391 1 97.94 49 GLY B O 1
ATOM 1424 N N . TYR B 1 50 ? -2.863 25.219 20.141 1 98.44 50 TYR B N 1
ATOM 1425 C CA . TYR B 1 50 ? -3.863 24.297 19.609 1 98.44 50 TYR B CA 1
ATOM 1426 C C . TYR B 1 50 ? -4.453 24.844 18.312 1 98.44 50 TYR B C 1
ATOM 1428 O O . TYR B 1 50 ? -4.809 26.016 18.219 1 98.44 50 TYR B O 1
ATOM 1436 N N . MET B 1 51 ? -4.465 24 17.312 1 97.88 51 MET B N 1
ATOM 1437 C CA . MET B 1 51 ? -5.027 24.359 16.016 1 97.88 51 MET B CA 1
ATOM 1438 C C . MET B 1 51 ? -5.973 23.266 15.523 1 97.88 51 MET B C 1
ATOM 1440 O O . MET B 1 51 ? -5.77 22.078 15.805 1 97.88 51 MET B O 1
ATOM 1444 N N . TRP B 1 52 ? -7.023 23.656 14.82 1 97.44 52 TRP B N 1
ATOM 1445 C CA . TRP B 1 52 ? -7.852 22.672 14.125 1 97.44 52 TRP B CA 1
ATOM 1446 C C . TRP B 1 52 ? -8.266 23.172 12.75 1 97.44 52 TRP B C 1
ATOM 1448 O O . TRP B 1 52 ? -8.273 24.375 12.5 1 97.44 52 TRP B O 1
ATOM 1458 N N . ILE B 1 53 ? -8.5 22.297 11.844 1 97.19 53 ILE B N 1
ATOM 1459 C CA . ILE B 1 53 ? -9.023 22.516 10.508 1 97.19 53 ILE B CA 1
ATOM 1460 C C . ILE B 1 53 ? -10.227 21.625 10.258 1 97.19 53 ILE B C 1
ATOM 1462 O O . ILE B 1 53 ? -10.164 20.406 10.484 1 97.19 53 ILE B O 1
ATOM 1466 N N . ASN B 1 54 ? -11.328 22.219 9.93 1 97.12 54 ASN B N 1
ATOM 1467 C CA . ASN B 1 54 ? -12.508 21.484 9.477 1 97.12 54 ASN B CA 1
ATOM 1468 C C . ASN B 1 54 ? -12.727 21.641 7.977 1 97.12 54 ASN B C 1
ATOM 1470 O O . ASN B 1 54 ? -12.703 22.75 7.449 1 97.12 54 ASN B O 1
ATOM 1474 N N . GLN B 1 55 ? -12.875 20.547 7.289 1 96.75 55 GLN B N 1
ATOM 1475 C CA . GLN B 1 55 ? -13.125 20.578 5.852 1 96.75 55 GLN B CA 1
ATOM 1476 C C . GLN B 1 55 ? -14.289 19.656 5.484 1 96.75 55 GLN B C 1
ATOM 1478 O O . GLN B 1 55 ? -14.695 18.812 6.281 1 96.75 55 GLN B O 1
ATOM 1483 N N . ARG B 1 56 ? -14.82 19.891 4.395 1 95.62 56 ARG B N 1
ATOM 1484 C CA . ARG B 1 56 ? -16.078 19.25 4.012 1 95.62 56 ARG B CA 1
ATOM 1485 C C . ARG B 1 56 ? -15.867 17.766 3.742 1 95.62 56 ARG B C 1
ATOM 1487 O O . ARG B 1 56 ? -16.75 16.953 4.02 1 95.62 56 ARG B O 1
ATOM 1494 N N . LYS B 1 57 ? -14.727 17.406 3.197 1 94.62 57 LYS B N 1
ATOM 1495 C CA . LYS B 1 57 ? -14.445 16.016 2.848 1 94.62 57 LYS B CA 1
ATOM 1496 C C . LYS B 1 57 ? -12.992 15.664 3.141 1 94.62 57 LYS B C 1
ATOM 1498 O O . LYS B 1 57 ? -12.141 16.547 3.26 1 94.62 57 LYS B O 1
ATOM 1503 N N . LYS B 1 58 ? -12.867 14.367 3.346 1 94.38 58 LYS B N 1
ATOM 1504 C CA . LYS B 1 58 ? -11.508 13.859 3.406 1 94.38 58 LYS B CA 1
ATOM 1505 C C . LYS B 1 58 ? -10.742 14.164 2.119 1 94.38 58 LYS B C 1
ATOM 1507 O O . LYS B 1 58 ? -11.312 14.086 1.025 1 94.38 58 LYS B O 1
ATOM 1512 N N . VAL B 1 59 ? -9.438 14.508 2.299 1 93.62 59 VAL B N 1
ATOM 1513 C CA . VAL B 1 59 ? -8.594 14.844 1.16 1 93.62 59 VAL B CA 1
ATOM 1514 C C . VAL B 1 59 ? -7.383 13.914 1.116 1 93.62 59 VAL B C 1
ATOM 1516 O O . VAL B 1 59 ? -6.758 13.648 2.146 1 93.62 59 VAL B O 1
ATOM 1519 N N . GLU B 1 60 ? -7.137 13.336 0.014 1 92.06 60 GLU B N 1
ATOM 1520 C CA . GLU B 1 60 ? -5.879 12.625 -0.216 1 92.06 60 GLU B CA 1
ATOM 1521 C C . GLU B 1 60 ? -4.93 13.453 -1.079 1 92.06 60 GLU B C 1
ATOM 1523 O O . GLU B 1 60 ? -5.371 14.18 -1.976 1 92.06 60 GLU B O 1
ATOM 1528 N N . HIS B 1 61 ? -3.713 13.406 -0.737 1 93 61 HIS B N 1
ATOM 1529 C CA . HIS B 1 61 ? -2.688 14.164 -1.447 1 93 61 HIS B CA 1
ATOM 1530 C C . HIS B 1 61 ? -1.43 13.328 -1.656 1 93 61 HIS B C 1
ATOM 1532 O O . HIS B 1 61 ? -1.067 12.523 -0.8 1 93 61 HIS B O 1
ATOM 1538 N N . GLN B 1 62 ? -0.79 13.555 -2.83 1 91.81 62 GLN B N 1
ATOM 1539 C CA . GLN B 1 62 ? 0.498 12.93 -3.117 1 91.81 62 GLN B CA 1
ATOM 1540 C C . GLN B 1 62 ? 1.607 13.977 -3.209 1 91.81 62 GLN B C 1
ATOM 1542 O O . GLN B 1 62 ? 1.534 14.898 -4.023 1 91.81 62 GLN B O 1
ATOM 1547 N N . PHE B 1 63 ? 2.584 13.844 -2.338 1 93.44 63 PHE B N 1
ATOM 1548 C CA . PHE B 1 63 ? 3.805 14.625 -2.494 1 93.44 63 PHE B CA 1
ATOM 1549 C C . PHE B 1 63 ? 4.711 14.008 -3.557 1 93.44 63 PHE B C 1
ATOM 1551 O O . PHE B 1 63 ? 5.355 12.984 -3.312 1 93.44 63 PHE B O 1
ATOM 1558 N N . LYS B 1 64 ? 4.754 14.656 -4.629 1 89.75 64 LYS B N 1
ATOM 1559 C CA . LYS B 1 64 ? 5.309 14.055 -5.84 1 89.75 64 LYS B CA 1
ATOM 1560 C C . LYS B 1 64 ? 6.812 13.836 -5.707 1 89.75 64 LYS B C 1
ATOM 1562 O O . LYS B 1 64 ? 7.34 12.82 -6.16 1 89.75 64 LYS B O 1
ATOM 1567 N N . LEU B 1 65 ? 7.41 14.82 -5.074 1 90.12 65 LEU B N 1
ATOM 1568 C CA . LEU B 1 65 ? 8.867 14.75 -5.012 1 90.12 65 LEU B CA 1
ATOM 1569 C C . LEU B 1 65 ? 9.312 13.516 -4.246 1 90.12 65 LEU B C 1
ATOM 1571 O O . LEU B 1 65 ? 10.367 12.938 -4.547 1 90.12 65 LEU B O 1
ATOM 1575 N N . VAL B 1 66 ? 8.531 13.086 -3.285 1 92.38 66 VAL B N 1
ATOM 1576 C CA . VAL B 1 66 ? 8.945 11.961 -2.451 1 92.38 66 VAL B CA 1
ATOM 1577 C C . VAL B 1 66 ? 7.988 10.789 -2.641 1 92.38 66 VAL B C 1
ATOM 1579 O O . VAL B 1 66 ? 8.117 9.758 -1.977 1 92.38 66 VAL B O 1
ATOM 1582 N N . SER B 1 67 ? 7.039 10.867 -3.488 1 88.06 67 SER B N 1
ATOM 1583 C CA . SER B 1 67 ? 6.059 9.836 -3.799 1 88.06 67 SER B CA 1
ATOM 1584 C C . SER B 1 67 ? 5.359 9.344 -2.535 1 88.06 67 SER B C 1
ATOM 1586 O O . SER B 1 67 ? 5.227 8.133 -2.326 1 88.06 67 SER B O 1
ATOM 1588 N N . LYS B 1 68 ? 4.949 10.219 -1.694 1 89.38 68 LYS B N 1
ATOM 1589 C CA . LYS B 1 68 ? 4.242 9.867 -0.466 1 89.38 68 LYS B CA 1
ATOM 1590 C C . LYS B 1 68 ? 2.779 10.305 -0.532 1 89.38 68 LYS B C 1
ATOM 1592 O O . LYS B 1 68 ? 2.48 11.445 -0.879 1 89.38 68 LYS B O 1
ATOM 1597 N N . GLN B 1 69 ? 1.938 9.352 -0.267 1 91.56 69 GLN B N 1
ATOM 1598 C CA . GLN B 1 69 ? 0.509 9.641 -0.202 1 91.56 69 GLN B CA 1
ATOM 1599 C C . GLN B 1 69 ? 0.065 9.898 1.235 1 91.56 69 GLN B C 1
ATOM 1601 O O . GLN B 1 69 ? 0.44 9.156 2.148 1 91.56 69 GLN B O 1
ATOM 1606 N N . VAL B 1 70 ? -0.687 10.969 1.364 1 92.94 70 VAL B N 1
ATOM 1607 C CA . VAL B 1 70 ? -1.178 11.359 2.682 1 92.94 70 VAL B CA 1
ATOM 1608 C C . VAL B 1 70 ? -2.682 11.617 2.615 1 92.94 70 VAL B C 1
ATOM 1610 O O . VAL B 1 70 ? -3.197 12.07 1.591 1 92.94 70 VAL B O 1
ATOM 1613 N N . SER B 1 71 ? -3.348 11.273 3.695 1 94 71 SER B N 1
ATOM 1614 C CA . SER B 1 71 ? -4.766 11.594 3.807 1 94 71 SER B CA 1
ATOM 1615 C C . SER B 1 71 ? -5.023 12.539 4.977 1 94 71 SER B C 1
ATOM 1617 O O . SER B 1 71 ? -4.398 12.414 6.035 1 94 71 SER B O 1
ATOM 1619 N N . TYR B 1 72 ? -5.918 13.445 4.758 1 96 72 TYR B N 1
ATOM 1620 C CA . TYR B 1 72 ? -6.398 14.383 5.766 1 96 72 TYR B CA 1
ATOM 1621 C C . TYR B 1 72 ? -7.879 14.172 6.043 1 96 72 TYR B C 1
ATOM 1623 O O . TYR B 1 72 ? -8.703 14.227 5.129 1 96 72 TYR B O 1
ATOM 1631 N N . ASP B 1 73 ? -8.227 14.016 7.258 1 96.56 73 ASP B N 1
ATOM 1632 C CA . ASP B 1 73 ? -9.609 13.781 7.664 1 96.56 73 ASP B CA 1
ATOM 1633 C C . ASP B 1 73 ? -10.414 15.078 7.637 1 96.56 73 ASP B C 1
ATOM 1635 O O . ASP B 1 73 ? -9.867 16.156 7.406 1 96.56 73 ASP B O 1
ATOM 1639 N N . VAL B 1 74 ? -11.711 15.008 7.824 1 96.56 74 VAL B N 1
ATOM 1640 C CA . VAL B 1 74 ? -12.609 16.156 7.855 1 96.56 74 VAL B CA 1
ATOM 1641 C C . VAL B 1 74 ? -12.219 17.094 9.008 1 96.56 74 VAL B C 1
ATOM 1643 O O . VAL B 1 74 ? -12.453 18.297 8.945 1 96.56 74 VAL B O 1
ATOM 1646 N N . GLU B 1 75 ? -11.688 16.5 10.023 1 96.94 75 GLU B N 1
ATOM 1647 C CA . GLU B 1 75 ? -11.117 17.312 11.102 1 96.94 75 GLU B CA 1
ATOM 1648 C C . GLU B 1 75 ? -9.648 16.953 11.328 1 96.94 75 GLU B C 1
ATOM 1650 O O . GLU B 1 75 ? -9.297 15.789 11.484 1 96.94 75 GLU B O 1
ATOM 1655 N N . VAL B 1 76 ? -8.828 17.953 11.305 1 97 76 VAL B N 1
ATOM 1656 C CA . VAL B 1 76 ? -7.41 17.844 11.641 1 97 76 VAL B CA 1
ATOM 1657 C C . VAL B 1 76 ? -7.09 18.719 12.844 1 97 76 VAL B C 1
ATOM 1659 O O . VAL B 1 76 ? -7.477 19.891 12.883 1 97 76 VAL B O 1
ATOM 1662 N N . THR B 1 77 ? -6.434 18.188 13.844 1 97.62 77 THR B N 1
ATOM 1663 C CA . THR B 1 77 ? -6.059 18.969 15.023 1 97.62 77 THR B CA 1
ATOM 1664 C C . THR B 1 77 ? -4.59 18.75 15.367 1 97.62 77 THR B C 1
ATOM 1666 O O . THR B 1 77 ? -3.979 17.781 14.922 1 97.62 77 THR B O 1
ATOM 1669 N N . GLY B 1 78 ? -4.059 19.609 16.078 1 97.56 78 GLY B N 1
ATOM 1670 C CA . GLY B 1 78 ? -2.701 19.5 16.594 1 97.56 78 GLY B CA 1
ATOM 1671 C C . GLY B 1 78 ? -2.266 20.719 17.391 1 97.56 78 GLY B C 1
ATOM 1672 O O . GLY B 1 78 ? -3.039 21.656 17.562 1 97.56 78 GLY B O 1
ATOM 1673 N N . TYR B 1 79 ? -1.077 20.609 17.984 1 98.44 79 TYR B N 1
ATOM 1674 C CA . TYR B 1 79 ? -0.437 21.719 18.672 1 98.44 79 TYR B CA 1
ATOM 1675 C C . TYR B 1 79 ? 0.784 22.219 17.891 1 98.44 79 TYR B C 1
ATOM 1677 O O . TYR B 1 79 ? 1.745 21.469 17.703 1 98.44 79 TYR B O 1
ATOM 1685 N N . VAL B 1 80 ? 0.708 23.453 17.469 1 97.81 80 VAL B N 1
ATOM 1686 C CA . VAL B 1 80 ? 1.782 24.016 16.656 1 97.81 80 VAL B CA 1
ATOM 1687 C C . VAL B 1 80 ? 2.771 24.766 17.562 1 97.81 80 VAL B C 1
ATOM 1689 O O . VAL B 1 80 ? 2.367 25.547 18.422 1 97.81 80 VAL B O 1
ATOM 1692 N N . GLN B 1 81 ? 3.971 24.453 17.406 1 97.56 81 GLN B N 1
ATOM 1693 C CA . GLN B 1 81 ? 5.113 25.125 18.016 1 97.56 81 GLN B CA 1
ATOM 1694 C C . GLN B 1 81 ? 6.176 25.469 16.969 1 97.56 81 GLN B C 1
ATOM 1696 O O . GLN B 1 81 ? 6.035 25.109 15.805 1 97.56 81 GLN B O 1
ATOM 1701 N N . ALA B 1 82 ? 7.141 26.203 17.438 1 97.94 82 ALA B N 1
ATOM 1702 C CA . ALA B 1 82 ? 8.227 26.547 16.516 1 97.94 82 ALA B CA 1
ATOM 1703 C C . ALA B 1 82 ? 8.836 25.297 15.906 1 97.94 82 ALA B C 1
ATOM 1705 O O . ALA B 1 82 ? 9.367 24.438 16.625 1 97.94 82 ALA B O 1
ATOM 1706 N N . LYS B 1 83 ? 8.703 25.156 14.641 1 98.25 83 LYS B N 1
ATOM 1707 C CA . LYS B 1 83 ? 9.312 24.109 13.82 1 98.25 83 LYS B CA 1
ATOM 1708 C C . LYS B 1 83 ? 8.711 22.734 14.141 1 98.25 83 LYS B C 1
ATOM 1710 O O . LYS B 1 83 ? 9.359 21.703 13.922 1 98.25 83 LYS B O 1
ATOM 1715 N N . ARG B 1 84 ? 7.445 22.719 14.648 1 98.12 84 ARG B N 1
ATOM 1716 C CA . ARG B 1 84 ? 6.93 21.438 15.086 1 98.12 84 ARG B CA 1
ATOM 1717 C C . ARG B 1 84 ? 5.41 21.453 15.195 1 98.12 84 ARG B C 1
ATOM 1719 O O . ARG B 1 84 ? 4.824 22.469 15.57 1 98.12 84 ARG B O 1
ATOM 1726 N N . ILE B 1 85 ? 4.785 20.359 14.797 1 97.88 85 ILE B N 1
ATOM 1727 C CA . ILE B 1 85 ? 3.4 20.062 15.156 1 97.88 85 ILE B CA 1
ATOM 1728 C C . ILE B 1 85 ? 3.34 18.766 15.961 1 97.88 85 ILE B C 1
ATOM 1730 O O . ILE B 1 85 ? 3.846 17.734 15.523 1 97.88 85 ILE B O 1
ATOM 1734 N N . LYS B 1 86 ? 2.836 18.797 17.125 1 97.56 86 LYS B N 1
ATOM 1735 C CA . LYS B 1 86 ? 2.729 17.594 17.953 1 97.56 86 LYS B CA 1
ATOM 1736 C C . LYS B 1 86 ? 1.268 17.219 18.188 1 97.56 86 LYS B C 1
ATOM 1738 O O . LYS B 1 86 ? 0.369 18.031 17.953 1 97.56 86 LYS B O 1
ATOM 1743 N N . LYS B 1 87 ? 1.015 15.992 18.656 1 97.19 87 LYS B N 1
ATOM 1744 C CA . LYS B 1 87 ? -0.31 15.438 18.922 1 97.19 87 LYS B CA 1
ATOM 1745 C C . LYS B 1 87 ? -1.244 15.648 17.734 1 97.19 87 LYS B C 1
ATOM 1747 O O . LYS B 1 87 ? -2.396 16.062 17.906 1 97.19 87 LYS B O 1
ATOM 1752 N N . LEU B 1 88 ? -0.654 15.523 16.562 1 97.38 88 LEU B N 1
ATOM 1753 C CA . LEU B 1 88 ? -1.404 15.672 15.312 1 97.38 88 LEU B CA 1
ATOM 1754 C C . LEU B 1 88 ? -2.412 14.539 15.148 1 97.38 88 LEU B C 1
ATOM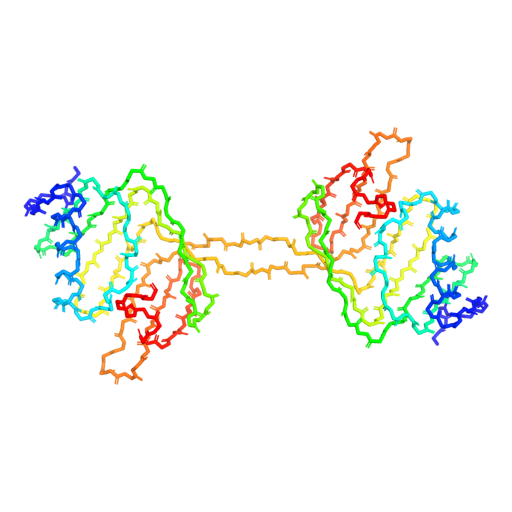 1756 O O . LEU B 1 88 ? -2.084 13.375 15.383 1 97.38 88 LEU B O 1
ATOM 1760 N N . LYS B 1 89 ? -3.607 14.914 14.852 1 96.69 89 LYS B N 1
ATOM 1761 C CA . LYS B 1 89 ? -4.68 13.961 14.578 1 96.69 89 LYS B CA 1
ATOM 1762 C C . LYS B 1 89 ? -5.34 14.242 13.234 1 96.69 89 LYS B C 1
ATOM 1764 O O . LYS B 1 89 ? -5.453 15.398 12.82 1 96.69 89 LYS B O 1
ATOM 1769 N N . GLY B 1 90 ? -5.703 13.203 12.539 1 96.31 90 GLY B N 1
ATOM 1770 C CA . GLY B 1 90 ? -6.449 13.367 11.305 1 96.31 90 GLY B CA 1
ATOM 1771 C C . GLY B 1 90 ? -5.578 13.32 10.062 1 96.31 90 GLY B C 1
ATOM 1772 O O . GLY B 1 90 ? -6.031 13.641 8.961 1 96.31 90 GLY B O 1
ATOM 1773 N N . VAL B 1 91 ? -4.309 13.016 10.258 1 95.75 91 VAL B N 1
ATOM 1774 C CA . VAL B 1 91 ? -3.395 12.883 9.125 1 95.75 91 VAL B CA 1
ATOM 1775 C C . VAL B 1 91 ? -2.814 11.469 9.102 1 95.75 91 VAL B C 1
ATOM 1777 O O . VAL B 1 91 ? -2.346 10.961 10.125 1 95.75 91 VAL B O 1
ATOM 1780 N N . LYS B 1 92 ? -2.924 10.805 7.98 1 92.81 92 LYS B N 1
ATOM 1781 C CA . LYS B 1 92 ? -2.348 9.477 7.785 1 92.81 92 LYS B CA 1
ATOM 1782 C C . LYS B 1 92 ? -1.449 9.445 6.551 1 92.81 92 LYS B C 1
ATOM 1784 O O . LYS B 1 92 ? -1.68 10.188 5.59 1 92.81 92 LYS B O 1
ATOM 1789 N N . ALA B 1 93 ? -0.482 8.727 6.68 1 91.31 93 ALA B N 1
ATOM 1790 C CA . ALA B 1 93 ? 0.419 8.539 5.547 1 91.31 93 ALA B CA 1
ATOM 1791 C C . ALA B 1 93 ? 0.417 7.086 5.078 1 91.31 93 ALA B C 1
ATOM 1793 O O . ALA B 1 93 ? 0.537 6.164 5.887 1 91.31 93 ALA B O 1
ATOM 1794 N N . LYS B 1 94 ? 0.166 7.055 3.791 1 85.94 94 LYS B N 1
ATOM 1795 C CA . LYS B 1 94 ? 0.23 5.715 3.211 1 85.94 94 LYS B CA 1
ATOM 1796 C C . LYS B 1 94 ? 1.646 5.148 3.289 1 85.94 94 LYS B C 1
ATOM 1798 O O . LYS B 1 94 ? 2.598 5.781 2.828 1 85.94 94 LYS B O 1
ATOM 1803 N N . GLU B 1 95 ? 1.86 4.234 4.027 1 76.69 95 GLU B N 1
ATOM 1804 C CA . GLU B 1 95 ? 3.189 3.646 4.164 1 76.69 95 GLU B CA 1
ATOM 1805 C C . GLU B 1 95 ? 3.301 2.348 3.371 1 76.69 95 GLU B C 1
ATOM 1807 O O . GLU B 1 95 ? 2.967 2.309 2.186 1 76.69 95 GLU B O 1
ATOM 1812 N N . LEU B 1 96 ? 3.445 1.207 4.289 1 67.62 96 LEU B N 1
ATOM 1813 C CA . LEU B 1 96 ? 4.039 -0.044 3.83 1 67.62 96 LEU B CA 1
ATOM 1814 C C . LEU B 1 96 ? 3.029 -0.858 3.025 1 67.62 96 LEU B C 1
ATOM 1816 O O . LEU B 1 96 ? 1.903 -1.081 3.477 1 67.62 96 LEU B O 1
ATOM 1820 N N . MET B 1 97 ? 3.332 -0.717 1.746 1 71.38 97 MET B N 1
ATOM 1821 C CA . MET B 1 97 ? 2.75 -1.788 0.943 1 71.38 97 MET B CA 1
ATOM 1822 C C . MET B 1 97 ? 3.486 -3.104 1.173 1 71.38 97 MET B C 1
ATOM 1824 O O . MET B 1 97 ? 4.719 -3.143 1.155 1 71.38 97 MET B O 1
ATOM 1828 N N . LEU B 1 98 ? 2.705 -3.971 1.882 1 79.69 98 LEU B N 1
ATOM 1829 C CA . LEU B 1 98 ? 3.307 -5.281 2.105 1 79.69 98 LEU B CA 1
ATOM 1830 C C . LEU B 1 98 ? 3.057 -6.203 0.919 1 79.69 98 LEU B C 1
ATOM 1832 O O . LEU B 1 98 ? 2.01 -6.121 0.273 1 79.69 98 LEU B O 1
ATOM 1836 N N . TRP B 1 99 ? 4.098 -6.805 0.545 1 86.81 99 TRP B N 1
ATOM 1837 C CA . TRP B 1 99 ? 4.023 -7.836 -0.487 1 86.81 99 TRP B CA 1
ATOM 1838 C C . TRP B 1 99 ? 4.285 -9.219 0.103 1 86.81 99 TRP B C 1
ATOM 1840 O O . TRP B 1 99 ? 5.316 -9.836 -0.17 1 86.81 99 TRP B O 1
ATOM 1850 N N . PRO B 1 100 ? 3.357 -9.617 0.907 1 89.56 100 PRO B N 1
ATOM 1851 C CA . PRO B 1 100 ? 3.59 -10.945 1.48 1 89.56 100 PRO B CA 1
ATOM 1852 C C . PRO B 1 100 ? 3.564 -12.055 0.432 1 89.56 100 PRO B C 1
ATOM 1854 O O . PRO B 1 100 ? 2.896 -11.922 -0.596 1 89.56 100 PRO B O 1
ATOM 1857 N N . PRO B 1 101 ? 4.234 -13.125 0.773 1 93.5 101 PRO B N 1
ATOM 1858 C CA . PRO B 1 101 ? 4.215 -14.266 -0.143 1 93.5 101 PRO B CA 1
ATOM 1859 C C . PRO B 1 101 ? 2.877 -15 -0.147 1 93.5 101 PRO B C 1
ATOM 1861 O O . PRO B 1 101 ? 2.229 -15.117 0.897 1 93.5 101 PRO B O 1
ATOM 1864 N N . VAL B 1 102 ? 2.438 -15.406 -1.279 1 95.12 102 VAL B N 1
ATOM 1865 C CA . VAL B 1 102 ? 1.346 -16.359 -1.418 1 95.12 102 VAL B CA 1
ATOM 1866 C C . VAL B 1 102 ? 1.899 -17.781 -1.389 1 95.12 102 VAL B C 1
ATOM 1868 O O . VAL B 1 102 ? 2.691 -18.172 -2.254 1 95.12 102 VAL B O 1
ATOM 1871 N N . ASN B 1 103 ? 1.426 -18.516 -0.415 1 97.19 103 ASN B N 1
ATOM 1872 C CA . ASN B 1 103 ? 2.041 -19.812 -0.214 1 97.19 103 ASN B CA 1
ATOM 1873 C C . ASN B 1 103 ? 1.158 -20.938 -0.747 1 97.19 103 ASN B C 1
ATOM 1875 O O . ASN B 1 103 ? 1.649 -22.031 -1.062 1 97.19 103 ASN B O 1
ATOM 1879 N N . GLU B 1 104 ? -0.144 -20.656 -0.754 1 97.56 104 GLU B N 1
ATOM 1880 C CA . GLU B 1 104 ? -1.075 -21.703 -1.192 1 97.56 104 GLU B CA 1
ATOM 1881 C C . GLU B 1 104 ? -2.262 -21.094 -1.938 1 97.56 104 GLU B C 1
ATOM 1883 O O . GLU B 1 104 ? -2.732 -20.016 -1.591 1 97.56 104 GLU B O 1
ATOM 1888 N N . ILE B 1 105 ? -2.635 -21.766 -2.977 1 97.75 105 ILE B N 1
ATOM 1889 C CA . ILE B 1 105 ? -3.846 -21.438 -3.725 1 97.75 105 ILE B CA 1
ATOM 1890 C C . ILE B 1 105 ? -4.789 -22.641 -3.723 1 97.75 105 ILE B C 1
ATOM 1892 O O . ILE B 1 105 ? -4.379 -23.766 -4.039 1 97.75 105 ILE B O 1
ATOM 1896 N N . ILE B 1 106 ? -6.059 -22.406 -3.336 1 98 106 ILE B N 1
ATOM 1897 C CA . ILE B 1 106 ? -7.02 -23.5 -3.248 1 98 106 ILE B CA 1
ATOM 1898 C C . ILE B 1 106 ? -8.328 -23.094 -3.93 1 98 106 ILE B C 1
ATOM 1900 O O . ILE B 1 106 ? -8.883 -22.047 -3.631 1 98 106 ILE B O 1
ATOM 1904 N N . VAL B 1 107 ? -8.742 -23.922 -4.832 1 98.12 107 VAL B N 1
ATOM 1905 C CA . VAL B 1 107 ? -10.086 -23.797 -5.387 1 98.12 107 VAL B CA 1
ATOM 1906 C C . VAL B 1 107 ? -11.047 -24.719 -4.641 1 98.12 107 VAL B C 1
ATOM 1908 O O . VAL B 1 107 ? -10.734 -25.891 -4.398 1 98.12 107 VAL B O 1
ATOM 1911 N N . ASP B 1 108 ? -12.211 -24.141 -4.34 1 97.69 108 ASP B N 1
ATOM 1912 C CA . ASP B 1 108 ? -13.188 -24.922 -3.578 1 97.69 108 ASP B CA 1
ATOM 1913 C C . ASP B 1 108 ? -13.57 -26.203 -4.32 1 97.69 108 ASP B C 1
ATOM 1915 O O . ASP B 1 108 ? -13.82 -26.172 -5.527 1 97.69 108 ASP B O 1
ATOM 1919 N N . ASP B 1 109 ? -13.656 -27.266 -3.658 1 94.88 109 ASP B N 1
ATOM 1920 C CA . ASP B 1 109 ? -14.172 -28.547 -4.117 1 94.88 109 ASP B CA 1
ATOM 1921 C C . ASP B 1 109 ? -15.016 -29.219 -3.033 1 94.88 109 ASP B C 1
ATOM 1923 O O . ASP B 1 109 ? -14.484 -29.656 -2.01 1 94.88 109 ASP B O 1
ATOM 1927 N N . PRO B 1 110 ? -16.344 -29.359 -3.166 1 96.25 110 PRO B N 1
ATOM 1928 C CA . PRO B 1 110 ? -17.094 -29 -4.379 1 96.25 110 PRO B CA 1
ATOM 1929 C C . PRO B 1 110 ? -17.047 -27.516 -4.695 1 96.25 110 PRO B C 1
ATOM 1931 O O . PRO B 1 110 ? -16.797 -26.703 -3.803 1 96.25 110 PRO B O 1
ATOM 1934 N N . PRO B 1 111 ? -17.281 -27.172 -6.027 1 95.81 111 PRO B N 1
ATOM 1935 C CA . PRO B 1 111 ? -17.125 -25.797 -6.48 1 95.81 111 PRO B CA 1
ATOM 1936 C C . PRO B 1 111 ? -18.156 -24.844 -5.859 1 95.81 111 PRO B C 1
ATOM 1938 O O . PRO B 1 111 ? -19.344 -25.125 -5.91 1 95.81 111 PRO B O 1
ATOM 1941 N N . THR B 1 112 ? -17.75 -23.781 -5.227 1 97.44 112 THR B N 1
ATOM 1942 C CA . THR B 1 112 ? -18.594 -22.703 -4.719 1 97.44 112 THR B CA 1
ATOM 1943 C C . THR B 1 112 ? -18.391 -21.422 -5.531 1 97.44 112 THR B C 1
ATOM 1945 O O . THR B 1 112 ? -19.094 -20.438 -5.332 1 97.44 112 THR B O 1
ATOM 1948 N N . GLY B 1 113 ? -17.438 -21.484 -6.43 1 97.06 113 GLY B N 1
ATOM 1949 C CA . GLY B 1 113 ? -17.094 -20.297 -7.195 1 97.06 113 GLY B CA 1
ATOM 1950 C C . GLY B 1 113 ? -16 -19.453 -6.543 1 97.06 113 GLY B C 1
ATOM 1951 O O . GLY B 1 113 ? -15.734 -18.328 -6.977 1 97.06 113 GLY B O 1
ATOM 1952 N N . LYS B 1 114 ? -15.305 -20.062 -5.477 1 98 114 LYS B N 1
ATOM 1953 C CA . LYS B 1 114 ? -14.336 -19.281 -4.723 1 98 114 LYS B CA 1
ATOM 1954 C C . LYS B 1 114 ? -12.938 -19.875 -4.848 1 98 114 LYS B C 1
ATOM 1956 O O . LYS B 1 114 ? -12.781 -21.078 -5.047 1 98 114 LYS B O 1
ATOM 1961 N N . ILE B 1 115 ? -11.969 -19.031 -4.789 1 97.94 115 ILE B N 1
ATOM 1962 C CA . ILE B 1 115 ? -10.547 -19.391 -4.75 1 97.94 115 ILE B CA 1
ATOM 1963 C C . ILE B 1 115 ? -9.891 -18.719 -3.549 1 97.94 115 ILE B C 1
ATOM 1965 O O . ILE B 1 115 ? -10.18 -17.547 -3.242 1 97.94 115 ILE B O 1
ATOM 1969 N N . HIS B 1 116 ? -9.086 -19.391 -2.811 1 97.75 116 HIS B N 1
ATOM 1970 C CA . HIS B 1 116 ? -8.453 -18.938 -1.577 1 97.75 116 HIS B CA 1
ATOM 1971 C C . HIS B 1 116 ? -6.941 -18.844 -1.732 1 97.75 116 HIS B C 1
ATOM 1973 O O . HIS B 1 116 ? -6.305 -19.766 -2.246 1 97.75 116 HIS B O 1
ATOM 1979 N N . PHE B 1 117 ? -6.406 -17.734 -1.396 1 97.06 117 PHE B N 1
ATOM 1980 C CA . PHE B 1 117 ? -4.969 -17.484 -1.374 1 97.06 117 PHE B CA 1
ATOM 1981 C C . PHE B 1 117 ? -4.461 -17.375 0.058 1 97.06 117 PHE B C 1
ATOM 1983 O O . PHE B 1 117 ? -4.934 -16.531 0.824 1 97.06 117 PHE B O 1
ATOM 1990 N N . LYS B 1 118 ? -3.58 -18.25 0.413 1 95.31 118 LYS B N 1
ATOM 1991 C CA . LYS B 1 118 ? -3.061 -18.266 1.778 1 95.31 118 LYS B CA 1
ATOM 1992 C C . LYS B 1 118 ? -1.619 -17.766 1.824 1 95.31 118 LYS B C 1
ATOM 1994 O O . LYS B 1 118 ? -0.807 -18.125 0.969 1 95.31 118 LYS B O 1
ATOM 1999 N N . SER B 1 119 ? -1.374 -16.875 2.688 1 90.5 119 SER B N 1
ATOM 2000 C CA . SER B 1 119 ? -0.014 -16.422 2.953 1 90.5 119 SER B CA 1
ATOM 2001 C C . SER B 1 119 ? 0.603 -17.172 4.125 1 90.5 119 SER B C 1
ATOM 2003 O O . SER B 1 119 ? -0.1 -17.859 4.867 1 90.5 119 SER B O 1
ATOM 2005 N N . LEU B 1 120 ? 1.952 -17.141 4.238 1 77.56 120 LEU B N 1
ATOM 2006 C CA . LEU B 1 120 ? 2.662 -17.781 5.336 1 77.56 120 LEU B CA 1
ATOM 2007 C C . LEU B 1 120 ? 2.168 -17.266 6.684 1 77.56 120 LEU B C 1
ATOM 2009 O O . LEU B 1 120 ? 2.119 -18.016 7.66 1 77.56 120 LEU B O 1
ATOM 2013 N N . ALA B 1 121 ? 1.751 -15.992 6.723 1 72.75 121 ALA B N 1
ATOM 2014 C CA . ALA B 1 121 ? 1.332 -15.391 7.984 1 72.75 121 ALA B CA 1
ATOM 2015 C C . ALA B 1 121 ? -0.081 -15.82 8.359 1 72.75 121 ALA B C 1
ATOM 2017 O O . ALA B 1 121 ? -0.635 -15.359 9.359 1 72.75 121 ALA B O 1
ATOM 2018 N N . GLY B 1 122 ? -0.661 -16.703 7.656 1 75.25 122 GLY B N 1
ATOM 2019 C CA . GLY B 1 122 ? -1.978 -17.25 7.965 1 75.25 122 GLY B CA 1
ATOM 2020 C C . GLY B 1 122 ? -3.109 -16.406 7.41 1 75.25 122 GLY B C 1
ATOM 2021 O O . GLY B 1 122 ? -4.277 -16.641 7.723 1 75.25 122 GLY B O 1
ATOM 2022 N N . VAL B 1 123 ? -2.766 -15.352 6.746 1 82.81 123 VAL B N 1
ATOM 2023 C CA . VAL B 1 123 ? -3.803 -14.531 6.129 1 82.81 123 VAL B CA 1
ATOM 2024 C C . VAL B 1 123 ? -4.352 -15.234 4.891 1 82.81 123 VAL B C 1
ATOM 2026 O O . VAL B 1 123 ? -3.584 -15.695 4.043 1 82.81 123 VAL B O 1
ATOM 2029 N N . THR B 1 124 ? -5.629 -15.445 4.91 1 91.69 124 THR B N 1
ATOM 2030 C CA . THR B 1 124 ? -6.297 -16.016 3.748 1 91.69 124 THR B CA 1
ATOM 2031 C C . THR B 1 124 ? -7.207 -14.992 3.08 1 91.69 124 THR B C 1
ATOM 2033 O O . THR B 1 124 ? -7.98 -14.312 3.754 1 91.69 124 THR B O 1
ATOM 2036 N N . LYS B 1 125 ? -7.008 -14.852 1.782 1 92.69 125 LYS B N 1
ATOM 2037 C CA . LYS B 1 125 ? -7.918 -14.031 0.989 1 92.69 125 LYS B CA 1
ATOM 2038 C C . LYS B 1 125 ? -8.727 -14.883 0.02 1 92.69 125 LYS B C 1
ATOM 2040 O O . LYS B 1 125 ? -8.203 -15.836 -0.567 1 92.69 125 LYS B O 1
ATOM 2045 N N . THR B 1 126 ? -9.953 -14.531 -0.069 1 96.12 126 THR B N 1
ATOM 2046 C CA . THR B 1 126 ? -10.875 -15.281 -0.92 1 96.12 126 THR B CA 1
ATOM 2047 C C . THR B 1 126 ? -11.453 -14.383 -2.01 1 96.12 126 THR B C 1
ATOM 2049 O O . THR B 1 126 ? -11.828 -13.242 -1.747 1 96.12 126 THR B O 1
ATOM 2052 N N . PHE B 1 127 ? -11.484 -14.906 -3.234 1 96.94 127 PHE B N 1
ATOM 2053 C CA . PHE B 1 127 ? -12 -14.156 -4.375 1 96.94 127 PHE B CA 1
ATOM 2054 C C . PHE B 1 127 ? -12.898 -15.031 -5.242 1 96.94 127 PHE B C 1
ATOM 2056 O O . PHE B 1 127 ? -12.891 -16.25 -5.109 1 96.94 127 PHE B O 1
ATOM 2063 N N . PRO B 1 128 ? -13.688 -14.438 -6.109 1 97.44 128 PRO B N 1
ATOM 2064 C CA . PRO B 1 128 ? -14.344 -15.234 -7.148 1 97.44 128 PRO B CA 1
ATOM 2065 C C . PRO B 1 128 ? -13.344 -15.859 -8.125 1 97.44 128 PRO B C 1
ATOM 2067 O O . PRO B 1 128 ? -12.406 -15.203 -8.562 1 97.44 128 PRO B O 1
ATOM 2070 N N . VAL B 1 129 ? -13.547 -17.109 -8.484 1 97.12 129 VAL B N 1
ATOM 2071 C CA . VAL B 1 129 ? -12.656 -17.844 -9.383 1 97.12 129 VAL B CA 1
ATOM 2072 C C . VAL B 1 129 ? -12.562 -17.125 -10.719 1 97.12 129 VAL B C 1
ATOM 2074 O O . VAL B 1 129 ? -11.5 -17.109 -11.352 1 97.12 129 VAL B O 1
ATOM 2077 N N . GLU B 1 130 ? -13.633 -16.469 -11.117 1 95.31 130 GLU B N 1
ATOM 2078 C CA . GLU B 1 130 ? -13.719 -15.812 -12.422 1 95.31 130 GLU B CA 1
ATOM 2079 C C . GLU B 1 130 ? -12.703 -14.68 -12.531 1 95.31 130 GLU B C 1
ATOM 2081 O O . GLU B 1 130 ? -12.297 -14.305 -13.633 1 95.31 130 GLU B O 1
ATOM 2086 N N . ALA B 1 131 ? -12.289 -14.148 -11.398 1 95.81 131 ALA B N 1
ATOM 2087 C CA . ALA B 1 131 ? -11.336 -13.047 -11.391 1 95.81 131 ALA B CA 1
ATOM 2088 C C . ALA B 1 131 ? -9.961 -13.508 -11.883 1 95.81 131 ALA B C 1
ATOM 2090 O O . ALA B 1 131 ? -9.102 -12.68 -12.195 1 95.81 131 ALA B O 1
ATOM 2091 N N . PHE B 1 132 ? -9.711 -14.789 -11.992 1 96.56 132 PHE B N 1
ATOM 2092 C CA . PHE B 1 132 ? -8.414 -15.352 -12.359 1 96.56 132 PHE B CA 1
ATOM 2093 C C . PHE B 1 132 ? -8.523 -16.188 -13.625 1 96.56 132 PHE B C 1
ATOM 2095 O O . PHE B 1 132 ? -7.723 -17.094 -13.852 1 96.56 132 PHE B O 1
ATOM 2102 N N . ALA B 1 133 ? -9.578 -15.938 -14.422 1 92.75 133 ALA B N 1
ATOM 2103 C CA . ALA B 1 133 ? -9.758 -16.609 -15.703 1 92.75 133 ALA B CA 1
ATOM 2104 C C . ALA B 1 133 ? -8.742 -16.109 -16.734 1 92.75 133 ALA B C 1
ATOM 2106 O O . ALA B 1 133 ? -8.102 -15.07 -16.531 1 92.75 133 ALA B O 1
ATOM 2107 N N . ALA B 1 134 ? -8.633 -16.859 -17.797 1 87.81 134 ALA B N 1
ATOM 2108 C CA . ALA B 1 134 ? -7.746 -16.438 -18.875 1 87.81 134 ALA B CA 1
ATOM 2109 C C . ALA B 1 134 ? -8.094 -15.039 -19.375 1 87.81 134 ALA B C 1
ATOM 2111 O O . ALA B 1 134 ? -9.273 -14.703 -19.516 1 87.81 134 ALA B O 1
ATOM 2112 N N . GLY B 1 135 ? -7.043 -14.227 -19.578 1 81.69 135 GLY B N 1
ATOM 2113 C CA . GLY B 1 135 ? -7.273 -12.906 -20.141 1 81.69 135 GLY B CA 1
ATOM 2114 C C . GLY B 1 135 ? -7.449 -11.836 -19.078 1 81.69 135 GLY B C 1
ATOM 2115 O O . GLY B 1 135 ? -7.551 -10.648 -19.406 1 81.69 135 GLY B O 1
ATOM 2116 N N . GLN B 1 136 ? -7.613 -12.203 -17.875 1 80.88 136 GLN B N 1
ATOM 2117 C CA . GLN B 1 136 ? -7.703 -11.195 -16.828 1 80.88 136 GLN B CA 1
ATOM 2118 C C . GLN B 1 136 ? -6.367 -10.492 -16.609 1 80.88 136 GLN B C 1
ATOM 2120 O O . GLN B 1 136 ? -5.309 -11.062 -16.891 1 80.88 136 GLN B O 1
#

Solvent-accessible surface area (backbone atoms only — not comparable to full-atom values): 13790 Å² total; per-residue (Å²): 113,88,73,54,64,81,44,51,74,31,63,34,41,69,51,15,49,52,51,53,44,50,50,26,53,73,27,63,39,54,56,27,72,66,84,77,56,64,29,50,29,26,38,35,12,78,91,75,22,31,34,39,37,35,26,79,49,67,41,75,46,63,29,67,82,72,70,39,41,34,37,35,44,35,53,30,37,28,32,51,43,79,25,31,35,37,74,31,42,39,35,22,35,53,58,57,68,38,60,50,49,38,27,31,40,40,43,48,78,77,78,77,55,39,29,37,40,27,27,84,87,68,50,70,47,76,44,56,42,74,49,30,27,68,87,82,114,87,73,54,64,81,45,52,75,31,62,34,40,70,51,15,48,53,52,52,44,50,50,25,54,74,26,62,39,54,55,27,72,67,83,76,56,66,30,51,28,26,38,35,12,77,93,74,22,32,33,39,37,36,26,79,50,69,39,76,47,64,28,67,81,72,70,39,40,34,37,36,43,34,52,30,38,27,31,51,42,81,26,32,35,37,74,31,41,40,34,24,36,52,58,57,68,37,61,49,50,37,25,31,40,39,43,48,80,77,76,78,57,41,29,36,39,27,27,83,87,68,51,70,46,75,44,57,42,74,49,29,26,68,88,85

Organism: Setaria italica (NCBI:txid4555)

Nearest PDB structures (foldseek):
  6s1l-assembly1_A  TM=3.278E-01  e=8.761E-01  Schizosaccharomyces pombe
  7kra-assembly1_A  TM=2.783E-01  e=5.047E-01  Saccharomyces cerevisiae
  6zyw-assembly1_D  TM=3.859E-01  e=1.896E+00  Tetrahymena thermophila SB210
  7ksr-assembly1_D  TM=3.122E-01  e=2.364E+00  Homo sapiens
  3kny-assembly1_A  TM=2.334E-01  e=2.498E+00  Bacteroides thetaiotaomicron VPI-5482

Secondary structure (DSSP, 8-state):
-GGGTT-EEEESHHHHHHHHHHHHHHTT--TTS----SEEEEEEETTTTEEEEEESS-EEEEETTTTEEEEEEEEEEEEEETTEEEEEEEEEE---B--PBEEEEEE-SS--SEEEEEETTS-EEEEEGGGGSTT-/-GGGTT-EEEESHHHHHHHHHHHHHHTT--TTS----SEEEEEEETTTTEEEEEESS-EEEEETTTTEEEEEEEEEEEEEETTEEEEEEEEEE---B--PBEEEEEE-SS--SEEEEEETTS-EEEEEGGGGSTT-

Sequence (272 aa):
MADREGAVVKKGHEEGLKMAVSLLEEFGLPLGLLPLADVIEVGFVRATGYMWINQRKKVEHQFKLVSKQVSYDVEVTGYVQAKRIKKLKGVKAKELMLWPPVNEIIVDDPPTGKIHFKSLAGVTKTFPVEAFAAGQMADREGAVVKKGHEEGLKMAVSLLEEFGLPLGLLPLADVIEVGFVRATGYMWINQRKKVEHQFKLVSKQVSYDVEVTGYVQAKRIKKLKGVKAKELMLWPPVNEIIVDDPPTGKIHFKSLAGVTKTFPVEAFAAGQ

pLDDT: mean 93.25, std 7.02, range [62.91, 98.56]

=== Feature glossary ===
The record interleaves many kinds of information about one protein. Here is each kind framed as the question it answers.

Q: What does the local fold look like, residue by residue?
A: A 3Di character summarizes, for each residue, the relative orientation of the Cα frame of its nearest spatial neighbor. Because it encodes fold topology rather than chemistry, 3Di alignments detect remote structural similarity that sequence alignment misses.

Q: Which residues are in helices, strands, or loops?
A: Secondary structure is the local, repeating backbone conformation. DSSP classifies it into eight states by reading the hydrogen-bond network: three helix types (H, G, I), two β types (E, B), two non-regular types (T, S), and unstructured coil (-).

Q: How big and how compact is the whole molecule?
A: Three whole-structure scalars: the radius of gyration (RMS distance of Cα from centroid, in Å), the count of Cα–Cα contacts (pairs closer than 8 Å and separated by more than four residues in sequence — i.e. tertiary, not local, contacts), and the bounding-box dimensions. Together they distinguish compact globular folds from extended fibres or disordered chains.

Q: How confident is the AlphaFold model at each residue?
A: For AlphaFold models, the B-factor field carries pLDDT — the model's own estimate of local accuracy on a 0–100 scale. Regions with pLDDT<50 should be treated as essentially unmodeled; they often correspond to intrinsically disordered segments.

Q: What family and function is it annotated with?
A: Functional annotations link the protein to curated databases. InterPro entries identify conserved domains and families by matching the sequence against member-database signatures (Pfam, PROSITE, CDD, …). Gene Ontology (GO) terms describe molecular function, biological process, and cellular component in a controlled vocabulary. CATH places the structure in a hierarchical fold classification (Class/Architecture/Topology/Homologous-superfamily). The organism is the source species.

Q: What known structures does this most resemble?
A: Nearest PDB neighbors are the top structural matches found by Foldseek w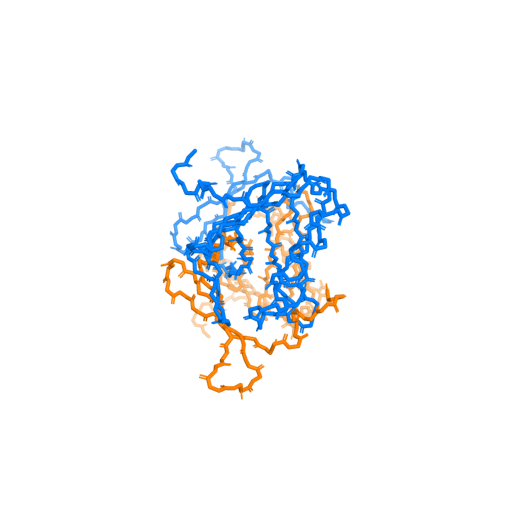hen searching this structure against the entire Protein Data Bank. Each hit reports a TM-score (0 to 1; >0.5 almost always implies the same fold) and an E-value. These are *structural* homologs — they may share no detectable sequence similarity.

Q: Which residues are buried vs exposed?
A: Solvent-accessible surface area (SASA) is the area in Å² traced out by the centre of a 1.4 Å probe sphere (a water molecule) rolled over the protein's van der Waals surface (Shrake–Rupley / Lee–Richards construction). Buried residues have near-zero SASA; fully exposed residues can exceed 200 Å². The total SASA scales roughly with the number of surface residues.

Q: What are the backbone torsion angles?
A: φ (phi) and ψ (psi) are the two rotatable backbone dihedrals per residue: φ is the C(i-1)–N–Cα–C torsion, ψ is the N–Cα–C–N(i+1) torsion, both in degrees on (−180°, 180°]. α-helical residues cluster near (−60°, −45°); β-strand residues near (−120°, +130°). A Ramachandran plot is simply a scatter of (φ, ψ) for every residue.

Q: Are the domains correctly placed relative to each other?
A: Predicted aligned error is AlphaFold's pairwise confidence. Unlike pLDDT (per-residue), PAE is per-residue-pair and captures whether two parts of the structure are correctly placed relative to each other. Units are ångströms of expected positional error.

Q: What if only a Cα trace is available?
A: P-SEA three-state annotation labels each residue as helix, strand, or coil based purely on the geometry of the Cα trace. It serves as a fallback when the full backbone (and thus DSSP) is unavailable.

Q: What is the amino-acid chain?
A: This is the polypeptide sequence — one letter per residue, N-terminus first. Length ranges from a few dozen residues for small domains to over a thousand for large multi-domain proteins.

Q: What do the rendered images show?
A: The six renders are orthographic views along the three Cartesian axes in both directions. Representation (cartoon, sticks, or surface) and color scheme (sequence-rainbow or by-chain) vary across proteins so the training set covers all the common visualization conventions.

Q: What do the diagnostic plots show?
A: Plot images: a contact map (which residues are close in 3D, as an N×N binary image), a Ramachandran scatter (backbone torsion angles, revealing secondary-structure composition at a glance), and — for AlphaFold structures — a PAE heatmap (pairwise prediction confidence).

Q: How mobile is each atom in the crystal?
A: B-factor (Debye–Waller factor) reflects atomic displacement in the crystal lattice. It is an experimental observable (units Å²), not a prediction; low values mean the atom is pinned down, high values mean it moves or is heterogeneous across the crystal.

Q: Where is each backbone atom in 3D?
A: The mmCIF table is the protein's shape written out atom by atom. For each backbone N, Cα, C, and carbonyl O, it records an (x, y, z) coordinate triple in Å plus the residue type, chain letter, and residue number.